Protein 5CH8 (pdb70)

Solvent-accessible surface area: 11243 Å² total; per-residue (Å²): 112,18,56,103,69,62,19,76,77,4,45,20,14,0,9,0,0,0,0,0,15,11,105,69,3,11,65,16,140,88,49,64,151,3,58,6,96,152,53,14,0,79,71,0,74,89,21,39,2,40,2,27,50,32,23,46,36,66,143,143,26,87,5,0,0,0,0,0,7,0,119,95,58,49,0,0,0,0,0,0,4,5,26,128,63,12,121,103,30,22,52,123,39,115,38,71,76,33,111,14,70,30,30,144,59,4,60,0,9,71,41,13,10,52,31,0,109,107,20,50,96,80,0,47,149,39,0,155,92,6,38,70,125,18,102,147,54,61,10,0,0,0,0,3,2,11,0,0,0,3,0,4,0,0,0,1,2,0,13,60,103,61,31,93,72,3,44,1,13,0,0,0,2,1,5,7,1,23,59,34,0,4,156,79,0,52,89,46,27,56,9,47,12,0,1,2,31,49,0,0,0,0,6,13,0,50,62,102,73,38,4,53,27,6,21,44,13,19,43,1,46,8,92,49,138,40,121,7,50,42,68,34,0,104,71,23,94,37,125,58,64,135,65,8,2,31,48,60,36,136,32,93,74,129,29,23,102,5,3,26,42,0,28,40,72,0,9,27,16,142

Sequence (270 aa):
DVSTTSELDDQFEFWVQYAAASYYEADYTAQVGDKLSCSKGNCPEVEATGATVSYDFSDSTITDTAGYIAVDHTNSAVVLAFRGSYSVRNWVADATFVHTNPGLCDGCLAELGFWSSWKLVRDDIIKELKEVVAQNPNYELVVVGHSLGAAVATLAATTDLRGKGYPSAKKLYAYASPRVGNAALAKKYITAQGNNFRFTHTNDPVPKLPLLSMGYVHVSPEYWITSPNQATVSTSDIKVIDGDVSFDGNTGTGLPLLTDFEAHIWYFVQVDAGK

Secondary structure (DSSP, 8-state):
---HHHHHHHHHHHHHHHHTT-HHHHTPPTTPBP--TTS--HHHHHHT-EEEEEE---SS-S-EEEEEEETTTTEEEEEEE--S-HHHHHHH----EE--SSSTT--EEHHHHHHHHHHHHHHHHHHHHHHHHSTT-EEEEEEETHHHHHHHHHHHHHHTTT-TT-EEEEETPPP-EEHHHHHHHHHH--EEEEEETT-SGGG-S-GGGTEE--S-EEEE-S-TT----GGGEEEE-SSSTTSGGGGG-S--GGGGGGGTEESEETTTT-

Organism: Penicillium cyclopium (NCBI:txid60167)

Foldseek 3Di:
DADPVVVVVLLQQLLLQLLQLAPCQQVPDFPDFRDFPVPSHVVSVVQRKTFHAWADDDPVFQKTWTWIARPVQLETETFIDGHPPQLCCLVDNDWDWDDLPQDPPKIWTPVLSVRCVVCVVVVLVSCVVVCVVRVVGAYEQEHAFSRLLNSLVSQSVVCVVPRLRYAGARELAAFTIAPRNLVSSLVSDNYHYEDEAQAQRNCPPDVVVRTAHRDWYFYQDDDAPDAGDRVRTDTHGCPDRCPGNNVNDHGDSVCNSRRQG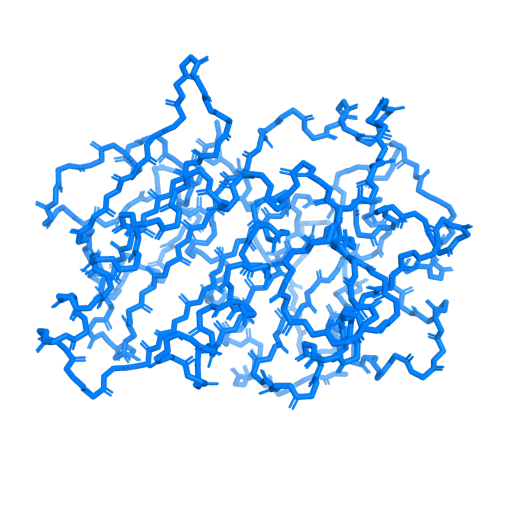DNHSSNPND

Nearest PDB structures (foldseek):
  5ch8-assembly1_A  TM=1.004E+00  e=1.214E-59  Penicillium cyclopium
  6l7n-assembly1_A  TM=9.988E-01  e=7.575E-53  Penicillium roqueforti FM164
  1tia-assembly1_A  TM=9.977E-01  e=2.008E-51  Penicillium camemberti
  3ngm-assembly2_B  TM=9.425E-01  e=2.899E-25  Fusarium graminearum
  1lgy-assembly3_C  TM=8.728E-01  e=6.412E-20  Rhizopus niveus

GO terms:
  GO:0005576 extracellular region (C, EXP)

InterPro domains:
  IPR002921 Fungal lipase-type domain [PF01764] (103-233)
  IPR005592 Mono-/di-acylglycerol lipase, N-terminal [PF03893] (5-79)
  IPR029058 Alpha/Beta hydrolase fold [G3DSA:3.40.50.1820] (27-305)
  IPR029058 Alpha/Beta hydrolase fold [SSF53474] (29-293)
  IPR051299 Alpha/beta hydrolase lipase/esterase [PTHR46640] (21-293)

CATH classification: 3.40.50.1820

Structure (mmCIF, N/CA/C/O backbone):
data_5CH8
#
_entry.id   5CH8
#
_cell.length_a   33.330
_cell.length_b   44.520
_cell.length_c   44.760
_cell.angle_alpha   61.270
_cell.angle_beta   68.650
_cell.angle_gamma   78.170
#
_symmetry.space_group_name_H-M   'P 1'
#
loop_
_entity.id
_entity.type
_entity.pdbx_description
1 polymer 'Mono- and diacylglycerol lipase'
2 non-polymer 'ZINC ION'
3 non-polymer 'CHLORIDE ION'
4 non-polymer GLYCEROL
5 water water
#
loop_
_atom_site.group_PDB
_atom_site.id
_atom_site.type_symbol
_atom_site.label_atom_id
_atom_site.label_alt_id
_atom_site.label_comp_id
_atom_site.label_asym_id
_atom_site.label_entity_id
_atom_site.label_seq_id
_atom_site.pdbx_PDB_ins_code
_atom_site.Cartn_x
_atom_site.Cartn_y
_atom_site.Cartn_z
_atom_site.occupancy
_atom_site.B_iso_or_equiv
_atom_site.auth_seq_id
_atom_site.auth_comp_id
_atom_site.auth_asym_id
_atom_site.auth_atom_id
_atom_site.pdbx_PDB_model_num
ATOM 1 N N . ASP A 1 1 ? -12.687 15.060 -8.396 1.00 11.49 1 ASP A N 1
ATOM 2 C CA . ASP A 1 1 ? -12.891 15.449 -6.967 1.00 11.25 1 ASP A CA 1
ATOM 3 C C . ASP A 1 1 ? -13.446 14.258 -6.195 1.00 9.69 1 ASP A C 1
ATOM 4 O O . ASP A 1 1 ? -13.950 13.308 -6.792 1.00 9.21 1 ASP A O 1
ATOM 9 N N . VAL A 1 2 ? -13.357 14.342 -4.871 1.00 8.58 2 VAL A N 1
ATOM 10 C CA . VAL A 1 2 ? -13.947 13.383 -3.958 1.00 8.53 2 VAL A CA 1
ATOM 11 C C . VAL A 1 2 ? -14.710 14.115 -2.858 1.00 8.43 2 VAL A C 1
ATOM 12 O O . VAL A 1 2 ? -14.597 15.349 -2.731 1.00 8.65 2 VAL A O 1
ATOM 16 N N . SER A 1 3 ? -15.499 13.367 -2.095 1.00 8.69 3 SER A N 1
ATOM 17 C CA . SER A 1 3 ? -16.178 13.928 -0.927 1.00 8.89 3 SER A CA 1
ATOM 18 C C . SER A 1 3 ? -15.203 14.171 0.229 1.00 9.98 3 SER A C 1
ATOM 19 O O . SER A 1 3 ? -14.131 13.565 0.304 1.00 9.05 3 SER A O 1
ATOM 22 N N . THR A 1 4 ? -15.579 15.035 1.161 1.00 10.15 4 THR A N 1
ATOM 23 C CA A THR A 1 4 ? -14.808 15.239 2.374 0.73 10.80 4 THR A CA 1
ATOM 24 C CA B THR A 1 4 ? -14.744 15.227 2.345 0.27 10.53 4 THR A CA 1
ATOM 25 C C . THR A 1 4 ? -14.587 13.930 3.131 1.00 10.83 4 THR A C 1
ATOM 26 O O . THR A 1 4 ? -13.504 13.683 3.634 1.00 11.42 4 THR A O 1
ATOM 33 N N . SER A 1 5 ? -15.622 13.104 3.194 1.00 10.87 5 SER A N 1
ATOM 34 C CA . SER A 1 5 ? -15.552 11.814 3.886 1.00 11.63 5 SER A CA 1
ATOM 35 C C . SER A 1 5 ? -14.448 10.937 3.276 1.00 10.16 5 SER A C 1
ATOM 36 O O . SER A 1 5 ? -13.667 10.299 3.997 1.00 9.40 5 SER A O 1
ATOM 39 N N . GLU A 1 6 ? -14.446 10.859 1.946 1.00 8.86 6 GLU A N 1
ATOM 40 C CA . GLU A 1 6 ? -13.450 10.022 1.247 1.00 8.67 6 GLU A CA 1
ATOM 41 C C . GLU A 1 6 ? -12.094 10.587 1.486 1.00 7.92 6 GLU A C 1
ATOM 42 O O . GLU A 1 6 ? -11.157 9.852 1.811 1.00 7.90 6 GLU A O 1
ATOM 48 N N . LEU A 1 7 ? -11.940 11.892 1.342 1.00 7.99 7 LEU A N 1
ATOM 49 C CA . LEU A 1 7 ? -10.627 12.501 1.590 1.00 8.36 7 LEU A CA 1
ATOM 50 C C . LEU A 1 7 ? -10.105 12.152 2.992 1.00 8.33 7 LEU A C 1
ATOM 51 O O . LEU A 1 7 ? -8.923 11.810 3.183 1.00 7.74 7 LEU A O 1
ATOM 56 N N . ASP A 1 8 ? -10.983 12.286 3.989 1.00 8.66 8 ASP A N 1
ATOM 57 C CA A ASP A 1 8 ? -10.593 11.999 5.363 0.45 8.70 8 ASP A CA 1
ATOM 58 C CA B ASP A 1 8 ? -10.587 11.999 5.361 0.55 9.07 8 ASP A CA 1
ATOM 59 C C . ASP A 1 8 ? -10.152 10.540 5.514 1.00 8.75 8 ASP A C 1
ATOM 60 O O . ASP A 1 8 ? -9.172 10.269 6.200 1.00 9.04 8 ASP A O 1
ATOM 69 N N . GLN A 1 9 ? -10.852 9.625 4.861 1.00 8.47 9 GLN A N 1
ATOM 70 C CA . GLN A 1 9 ? -10.428 8.207 4.839 1.00 8.68 9 GLN A CA 1
ATOM 71 C C . GLN A 1 9 ? -9.071 8.004 4.188 1.00 7.42 9 GLN A C 1
ATOM 72 O O . GLN A 1 9 ? -8.202 7.253 4.690 1.00 6.35 9 GLN A O 1
ATOM 78 N N . PHE A 1 10 ? -8.871 8.664 3.065 1.00 6.73 10 PHE A N 1
ATOM 79 C CA . PHE A 1 10 ? -7.583 8.469 2.320 1.00 6.40 10 PHE A CA 1
ATOM 80 C C . PHE A 1 10 ? -6.387 9.013 3.072 1.00 6.50 10 PHE A C 1
ATOM 81 O O . PHE A 1 10 ? -5.289 8.411 3.069 1.00 6.41 10 PHE A O 1
ATOM 89 N N . GLU A 1 11 ? -6.611 10.142 3.748 1.00 6.91 11 GLU A N 1
ATOM 90 C CA . GLU A 1 11 ? -5.595 10.773 4.607 1.00 7.58 11 GLU A CA 1
ATOM 91 C C . GLU A 1 11 ? -5.319 9.997 5.859 1.00 6.25 11 GLU A C 1
ATOM 92 O O . GLU A 1 11 ? -4.253 10.190 6.475 1.00 5.93 11 GLU A O 1
ATOM 98 N N . PHE A 1 12 ? -6.284 9.151 6.238 1.00 5.20 12 PHE A N 1
ATOM 99 C CA . PHE A 1 12 ? -6.124 8.300 7.402 1.00 4.70 12 PHE A CA 1
ATOM 100 C C . PHE A 1 12 ? -5.303 7.048 7.119 1.00 4.28 12 PHE A C 1
ATOM 101 O O . PHE A 1 12 ? -4.296 6.794 7.797 1.00 3.80 12 PHE A O 1
ATOM 109 N N . TRP A 1 13 ? -5.723 6.234 6.147 1.00 3.94 13 TRP A N 1
ATOM 110 C CA . TRP A 1 13 ? -5.049 4.921 5.969 1.00 3.80 13 TRP A CA 1
ATOM 111 C C . TRP A 1 13 ? -3.561 5.035 5.600 1.00 3.63 13 TRP A C 1
ATOM 112 O O . TRP A 1 13 ? -2.762 4.146 5.950 1.00 3.61 13 TRP A O 1
ATOM 123 N N . VAL A 1 14 ? -3.175 6.138 4.959 1.00 3.57 14 VAL A N 1
ATOM 124 C CA . VAL A 1 14 ? -1.775 6.346 4.592 1.00 3.53 14 VAL A CA 1
ATOM 125 C C . VAL A 1 14 ? -0.885 6.363 5.820 1.00 3.49 14 VAL A C 1
ATOM 126 O O . VAL A 1 14 ? 0.308 6.092 5.742 1.00 3.28 14 VAL A O 1
ATOM 130 N N . GLN A 1 15 ? -1.476 6.711 6.966 1.00 3.55 15 GLN A N 1
ATOM 131 C CA . GLN A 1 15 ? -0.707 6.801 8.210 1.00 3.79 15 GLN A CA 1
ATOM 132 C C . GLN A 1 15 ? -0.292 5.453 8.738 1.00 3.57 15 GLN A C 1
ATOM 133 O O . GLN A 1 15 ? 0.734 5.353 9.409 1.00 3.45 15 GLN A O 1
ATOM 139 N N . TYR A 1 16 ? -1.043 4.401 8.392 1.00 3.36 16 TYR A N 1
ATOM 140 C CA . TYR A 1 16 ? -0.556 3.031 8.645 1.00 3.27 16 TYR A CA 1
ATOM 141 C C . TYR A 1 16 ? 0.642 2.681 7.764 1.00 3.36 16 TYR A C 1
ATOM 142 O O . TYR A 1 16 ? 1.579 2.042 8.219 1.00 3.48 16 TYR A O 1
ATOM 151 N N . ALA A 1 17 ? 0.638 3.153 6.524 1.00 3.55 17 ALA A N 1
ATOM 152 C CA . ALA A 1 17 ? 1.819 3.030 5.694 1.00 3.72 17 ALA A CA 1
ATOM 153 C C . ALA A 1 17 ? 2.987 3.807 6.285 1.00 3.83 17 ALA A C 1
ATOM 154 O O . ALA A 1 17 ? 4.112 3.282 6.297 1.00 4.08 17 ALA A O 1
ATOM 156 N N . ALA A 1 18 ? 2.735 5.014 6.799 1.00 3.79 18 ALA A N 1
ATOM 157 C CA . ALA A 1 18 ? 3.789 5.786 7.448 1.00 3.87 18 ALA A CA 1
ATOM 158 C C . ALA A 1 18 ? 4.392 5.035 8.620 1.00 3.81 18 ALA A C 1
ATOM 159 O O . ALA A 1 18 ? 5.627 4.952 8.751 1.00 3.99 18 ALA A O 1
ATOM 161 N N . ALA A 1 19 ? 3.537 4.392 9.417 1.00 3.74 19 ALA A N 1
ATOM 162 C CA . ALA A 1 19 ? 4.029 3.629 10.551 1.00 3.89 19 ALA A CA 1
ATOM 163 C C . ALA A 1 19 ? 4.943 2.475 10.165 1.00 3.95 19 ALA A C 1
ATOM 164 O O . ALA A 1 19 ? 5.869 2.106 10.916 1.00 3.80 19 ALA A O 1
ATOM 166 N N . SER A 1 20 ? 4.689 1.878 9.008 1.00 3.99 20 SER A N 1
ATOM 167 C CA . SER A 1 20 ? 5.454 0.724 8.549 1.00 4.29 20 SER A CA 1
ATOM 168 C C . SER A 1 20 ? 6.922 1.035 8.248 1.00 4.36 20 SER A C 1
ATOM 169 O O . SER A 1 20 ? 7.734 0.110 8.169 1.00 4.48 20 SER A O 1
ATOM 172 N N . TYR A 1 21 ? 7.273 2.302 8.107 1.00 4.49 21 TYR A N 1
ATOM 173 C CA . TYR A 1 21 ? 8.671 2.714 7.910 1.00 4.66 21 TYR A CA 1
ATOM 174 C C . TYR A 1 21 ? 9.500 2.717 9.153 1.00 5.10 21 TYR A C 1
ATOM 175 O O . TYR A 1 21 ? 10.721 2.733 9.052 1.00 5.35 21 TYR A O 1
ATOM 184 N N . TYR A 1 22 ? 8.852 2.661 10.316 1.00 5.26 22 TYR A N 1
ATOM 185 C CA . TYR A 1 22 ? 9.565 2.784 11.583 1.00 5.62 22 TYR A CA 1
ATOM 186 C C . TYR A 1 22 ? 9.961 1.414 12.108 1.00 5.82 22 TYR A C 1
ATOM 187 O O . TYR A 1 22 ? 9.093 0.579 12.410 1.00 5.48 22 TYR A O 1
ATOM 196 N N . GLU A 1 23 ? 11.273 1.207 12.233 1.00 6.55 23 GLU A N 1
ATOM 197 C CA . GLU A 1 23 ? 11.810 -0.016 12.840 1.00 7.83 23 GLU A CA 1
ATOM 198 C C . GLU A 1 23 ? 11.199 -0.255 14.211 1.00 6.97 23 GLU A C 1
ATOM 199 O O . GLU A 1 23 ? 10.937 -1.407 14.577 1.00 6.33 23 GLU A O 1
ATOM 205 N N . ALA A 1 24 ? 10.916 0.827 14.954 1.00 6.46 24 ALA A N 1
ATOM 206 C CA . ALA A 1 24 ? 10.312 0.750 16.296 1.00 6.37 24 ALA A CA 1
ATOM 207 C C . ALA A 1 24 ? 8.960 0.050 16.226 1.00 5.94 24 ALA A C 1
ATOM 208 O O . ALA A 1 24 ? 8.617 -0.668 17.129 1.00 5.77 24 ALA A O 1
ATOM 210 N N . ASP A 1 25 ? 8.205 0.269 15.144 1.00 5.53 25 ASP A N 1
ATOM 211 C CA . ASP A 1 25 ? 6.899 -0.372 14.995 1.00 5.51 25 ASP A CA 1
ATOM 212 C C . ASP A 1 25 ? 7.014 -1.818 14.515 1.00 5.42 25 ASP A C 1
ATOM 213 O O . ASP A 1 25 ? 6.333 -2.722 15.048 1.00 5.75 25 ASP A O 1
ATOM 218 N N . TYR A 1 26 ? 7.818 -2.062 13.495 1.00 5.03 26 TYR A N 1
ATOM 219 C CA . TYR A 1 26 ? 7.880 -3.428 12.937 1.00 5.10 26 TYR A CA 1
ATOM 220 C C . TYR A 1 26 ? 8.753 -4.409 13.698 1.00 5.14 26 TYR A C 1
ATOM 221 O O . TYR A 1 26 ? 8.738 -5.603 13.401 1.00 5.42 26 TYR A O 1
ATOM 230 N N . THR A 1 27 ? 9.434 -3.933 14.741 1.00 5.23 27 THR A N 1
ATOM 231 C CA . THR A 1 27 ? 10.073 -4.832 15.721 1.00 5.47 27 THR A CA 1
ATOM 232 C C . THR A 1 27 ? 9.475 -4.710 17.127 1.00 5.51 27 THR A C 1
ATOM 233 O O . THR A 1 27 ? 10.016 -5.310 18.086 1.00 5.81 27 THR A O 1
ATOM 237 N N . ALA A 1 28 ? 8.323 -4.040 17.239 1.00 5.29 28 ALA A N 1
ATOM 238 C CA . ALA A 1 28 ? 7.642 -3.863 18.533 1.00 5.04 28 ALA A CA 1
ATOM 239 C C . ALA A 1 28 ? 7.233 -5.205 19.131 1.00 4.97 28 ALA A C 1
ATOM 240 O O . ALA A 1 28 ? 6.887 -6.143 18.415 1.00 4.63 28 ALA A O 1
ATOM 242 N N . GLN A 1 29 ? 7.271 -5.281 20.463 1.00 4.89 29 GLN A N 1
ATOM 243 C CA . GLN A 1 29 ? 6.655 -6.421 21.137 1.00 5.04 29 GLN A CA 1
ATOM 244 C C . GLN A 1 29 ? 5.155 -6.374 20.910 1.00 4.88 29 GLN A C 1
ATOM 245 O O . GLN A 1 29 ? 4.509 -5.299 20.973 1.00 4.75 29 GLN A O 1
ATOM 251 N N . VAL A 1 30 ? 4.575 -7.528 20.622 1.00 4.70 30 VAL A N 1
ATOM 252 C CA . VAL A 1 30 ? 3.145 -7.650 20.390 1.00 4.91 30 VAL A CA 1
ATOM 253 C C . VAL A 1 30 ? 2.414 -7.090 21.606 1.00 5.05 30 VAL A C 1
ATOM 254 O O . VAL A 1 30 ? 2.797 -7.397 22.759 1.00 5.26 30 VAL A O 1
ATOM 258 N N . GLY A 1 31 ? 1.374 -6.273 21.339 1.00 5.06 31 GLY A N 1
ATOM 259 C CA . GLY A 1 31 ? 0.631 -5.561 22.366 1.00 5.26 31 GLY A CA 1
ATOM 260 C C . GLY A 1 31 ? 1.038 -4.104 22.468 1.00 5.45 31 GLY A C 1
ATOM 261 O O . GLY A 1 31 ? 0.280 -3.298 23.039 1.00 6.02 31 GLY A O 1
ATOM 262 N N . ASP A 1 32 ? 2.219 -3.753 21.954 1.00 5.66 32 ASP A N 1
ATOM 263 C CA . ASP A 1 32 ? 2.644 -2.359 22.007 1.00 6.32 32 ASP A CA 1
ATOM 264 C C . ASP A 1 32 ? 1.812 -1.497 21.058 1.00 6.63 32 ASP A C 1
ATOM 265 O O . ASP A 1 32 ? 1.362 -1.953 19.996 1.00 6.73 32 ASP A O 1
ATOM 270 N N . LYS A 1 33 ? 1.641 -0.240 21.434 1.00 7.02 33 LYS A N 1
ATOM 271 C CA . LYS A 1 33 ? 0.980 0.752 20.594 1.00 7.58 33 LYS A CA 1
ATOM 272 C C . LYS A 1 33 ? 1.825 1.058 19.364 1.00 6.80 33 LYS A C 1
ATOM 273 O O . LYS A 1 33 ? 3.068 1.148 19.445 1.00 6.72 33 LYS A O 1
ATOM 279 N N . LEU A 1 34 ? 1.176 1.255 18.217 1.00 6.07 34 LEU A N 1
ATOM 280 C CA . LEU A 1 34 ? 1.858 1.883 17.085 1.00 6.00 34 LEU A CA 1
ATOM 281 C C . LEU A 1 34 ? 2.167 3.347 17.416 1.00 6.39 34 LEU A C 1
ATOM 282 O O . LEU A 1 34 ? 1.318 4.048 18.003 1.00 6.83 34 LEU A O 1
ATOM 287 N N . SER A 1 35 ? 3.353 3.812 17.019 1.00 6.79 35 SER A N 1
ATOM 288 C CA . SER A 1 35 ? 3.753 5.199 17.266 1.00 7.82 35 SER A CA 1
ATOM 289 C C . SER A 1 35 ? 4.695 5.644 16.162 1.00 7.62 35 SER A C 1
ATOM 290 O O . SER A 1 35 ? 5.490 4.845 15.671 1.00 7.86 35 SER A O 1
ATOM 293 N N . CYS A 1 36 ? 4.612 6.909 15.786 1.00 7.52 36 CYS A N 1
ATOM 294 C CA . CYS A 1 36 ? 5.518 7.484 14.768 1.00 7.71 36 CYS A CA 1
ATOM 295 C C . CYS A 1 36 ? 6.291 8.613 15.400 1.00 8.39 36 CYS A C 1
ATOM 296 O O . CYS A 1 36 ? 5.725 9.674 15.703 1.00 8.85 36 CYS A O 1
ATOM 299 N N . SER A 1 37 ? 7.582 8.387 15.602 1.00 9.20 37 SER A N 1
ATOM 300 C CA . SER A 1 37 ? 8.393 9.308 16.410 1.00 10.32 37 SER A CA 1
ATOM 301 C C . SER A 1 37 ? 8.616 10.651 15.747 1.00 11.80 37 SER A C 1
ATOM 302 O O . SER A 1 37 ? 8.961 11.601 16.457 1.00 13.51 37 SER A O 1
ATOM 305 N N . LYS A 1 38 ? 8.404 10.746 14.426 1.00 12.11 38 LYS A N 1
ATOM 306 C CA . LYS A 1 38 ? 8.451 12.028 13.700 1.00 13.31 38 LYS A CA 1
ATOM 307 C C . LYS A 1 38 ? 7.077 12.643 13.455 1.00 13.10 38 LYS A C 1
ATOM 308 O O . LYS A 1 38 ? 6.946 13.621 12.720 1.00 14.32 38 LYS A O 1
ATOM 314 N N . GLY A 1 39 ? 6.044 12.117 14.104 1.00 12.24 39 GLY A N 1
ATOM 315 C CA . GLY A 1 39 ? 4.752 12.777 14.110 1.00 11.70 39 GLY A CA 1
ATOM 316 C C . GLY A 1 39 ? 3.860 12.707 12.878 1.00 10.55 39 GLY A C 1
ATOM 317 O O . GLY A 1 39 ? 2.926 13.495 12.771 1.00 11.01 39 GLY A O 1
ATOM 318 N N . ASN A 1 40 ? 4.121 11.744 11.985 1.00 9.22 40 ASN A N 1
ATOM 319 C CA . ASN A 1 40 ? 3.357 11.555 10.763 1.00 8.06 40 ASN A CA 1
ATOM 320 C C . ASN A 1 40 ? 2.310 10.447 10.819 1.00 7.52 40 ASN A C 1
ATOM 321 O O . ASN A 1 40 ? 1.783 10.079 9.757 1.00 7.65 40 ASN A O 1
ATOM 326 N N . CYS A 1 41 ? 1.943 9.958 12.015 1.00 6.75 41 CYS A N 1
ATOM 327 C CA . CYS A 1 41 ? 0.731 9.109 12.114 1.00 6.21 41 CYS A CA 1
ATOM 328 C C . CYS A 1 41 ? -0.156 9.464 13.309 1.00 6.03 41 CYS A C 1
ATOM 329 O O . CYS A 1 41 ? -0.587 8.620 14.051 1.00 5.54 41 CYS A O 1
ATOM 332 N N . PRO A 1 42 ? -0.485 10.759 13.439 1.00 5.75 42 PRO A N 1
ATOM 333 C CA . PRO A 1 42 ? -1.242 11.131 14.651 1.00 5.97 42 PRO A CA 1
ATOM 334 C C . PRO A 1 42 ? -2.627 10.489 14.784 1.00 6.03 42 PRO A C 1
ATOM 335 O O . PRO A 1 42 ? -3.052 10.156 15.907 1.00 6.14 42 PRO A O 1
ATOM 339 N N . GLU A 1 43 ? -3.338 10.312 13.670 1.00 6.48 43 GLU A N 1
ATOM 340 C CA . GLU A 1 43 ? -4.669 9.706 13.720 1.00 7.06 43 GLU A CA 1
ATOM 341 C C . GLU A 1 43 ? -4.595 8.219 14.024 1.00 6.47 43 GLU A C 1
ATOM 342 O O . GLU A 1 43 ? -5.503 7.679 14.627 1.00 6.61 43 GLU A O 1
ATOM 348 N N . VAL A 1 44 ? -3.529 7.550 13.609 1.00 5.97 44 VAL A N 1
ATOM 349 C CA . VAL A 1 44 ? -3.329 6.140 14.031 1.00 5.68 44 VAL A CA 1
ATOM 350 C C . VAL A 1 44 ? -3.150 6.086 15.542 1.00 5.71 44 VAL A C 1
ATOM 351 O O . VAL A 1 44 ? -3.795 5.320 16.216 1.00 5.68 44 VAL A O 1
ATOM 355 N N . GLU A 1 45 ? -2.293 6.935 16.070 1.00 5.63 45 GLU A N 1
ATOM 356 C CA . GLU A 1 45 ? -2.075 6.941 17.529 1.00 5.79 45 GLU A CA 1
ATOM 357 C C . GLU A 1 45 ? -3.357 7.246 18.281 1.00 5.60 45 GLU A C 1
ATOM 358 O O . GLU A 1 45 ? -3.634 6.667 19.338 1.00 6.06 45 GLU A O 1
ATOM 364 N N . ALA A 1 46 ? -4.177 8.121 17.717 1.00 5.29 46 ALA A N 1
ATOM 365 C CA . ALA A 1 46 ? -5.449 8.511 18.340 1.00 5.24 46 ALA A CA 1
ATOM 366 C C . ALA A 1 46 ? -6.421 7.324 18.501 1.00 5.22 46 ALA A C 1
ATOM 367 O O . ALA A 1 46 ? -7.290 7.323 19.378 1.00 5.47 46 ALA A O 1
ATOM 369 N N . THR A 1 47 ? -6.293 6.308 17.649 1.00 5.14 47 THR A N 1
ATOM 370 C CA . THR A 1 47 ? -7.129 5.120 17.755 1.00 5.14 47 THR A CA 1
ATOM 371 C C . THR A 1 47 ? -6.701 4.168 18.856 1.00 5.15 47 THR A C 1
ATOM 372 O O . THR A 1 47 ? -7.479 3.302 19.246 1.00 5.78 47 THR A O 1
ATOM 376 N N . GLY A 1 48 ? -5.454 4.263 19.291 1.00 5.05 48 GLY A N 1
ATOM 377 C CA . GLY A 1 48 ? -4.876 3.367 20.239 1.00 5.05 48 GLY A CA 1
ATOM 378 C C . GLY A 1 48 ? -4.477 2.035 19.627 1.00 4.90 48 GLY A C 1
ATOM 379 O O . GLY A 1 48 ? -4.169 1.089 20.360 1.00 5.57 48 GLY A O 1
ATOM 380 N N . ALA A 1 49 ? -4.418 1.979 18.293 1.00 4.79 49 ALA A N 1
ATOM 381 C CA . ALA A 1 49 ? -4.090 0.714 17.626 1.00 4.49 49 ALA A CA 1
ATOM 382 C C . ALA A 1 49 ? -2.789 0.098 18.168 1.00 4.48 49 ALA A C 1
ATOM 383 O O . ALA A 1 49 ? -1.788 0.801 18.356 1.00 4.24 49 ALA A O 1
ATOM 385 N N . THR A 1 50 ? -2.808 -1.226 18.372 1.00 4.53 50 THR A N 1
ATOM 386 C CA . THR A 1 50 ? -1.687 -1.997 18.879 1.00 4.70 50 THR A CA 1
ATOM 387 C C . THR A 1 50 ? -1.295 -3.087 17.873 1.00 4.57 50 THR A C 1
ATOM 388 O O . THR A 1 50 ? -2.114 -3.545 17.050 1.00 4.27 50 THR A O 1
ATOM 392 N N . VAL A 1 51 ? -0.015 -3.443 17.948 1.00 4.82 51 VAL A N 1
ATOM 393 C CA . VAL A 1 51 ? 0.541 -4.517 17.135 1.00 4.70 51 VAL A CA 1
ATOM 394 C C . VAL A 1 51 ? 0.118 -5.891 17.622 1.00 4.81 51 VAL A C 1
ATOM 395 O O . VAL A 1 51 ? 0.309 -6.255 18.787 1.00 4.69 51 VAL A O 1
ATOM 399 N N . SER A 1 52 ? -0.412 -6.689 16.699 1.00 4.96 52 SER A N 1
ATOM 400 C CA . SER A 1 52 ? -0.723 -8.097 16.941 1.00 5.37 52 SER A CA 1
ATOM 401 C C . SER A 1 52 ? 0.370 -9.063 16.473 1.00 5.06 52 SER A C 1
ATOM 402 O O . SER A 1 52 ? 0.425 -10.169 16.957 1.00 5.03 52 SER A O 1
ATOM 405 N N . TYR A 1 53 ? 1.214 -8.633 15.535 1.00 5.08 53 TYR A N 1
ATOM 406 C CA . TYR A 1 53 ? 2.239 -9.432 14.905 1.00 5.18 53 TYR A CA 1
ATOM 407 C C . TYR A 1 53 ? 3.130 -8.513 14.095 1.00 5.10 53 TYR A C 1
ATOM 408 O O . TYR A 1 53 ? 2.654 -7.510 13.515 1.00 4.48 53 TYR A O 1
ATOM 417 N N . ASP A 1 54 ? 4.430 -8.801 14.039 1.00 5.26 54 ASP A N 1
ATOM 418 C CA . ASP A 1 54 ? 5.276 -8.021 13.124 1.00 5.53 54 ASP A CA 1
ATOM 419 C C . ASP A 1 54 ? 6.407 -8.853 12.561 1.00 6.09 54 ASP A C 1
ATOM 420 O O . ASP A 1 54 ? 6.700 -9.977 13.038 1.00 5.70 54 ASP A O 1
ATOM 425 N N . PHE A 1 55 ? 7.015 -8.314 11.522 1.00 7.18 55 PHE A N 1
ATOM 426 C CA . PHE A 1 55 ? 8.088 -8.977 10.786 1.00 8.18 55 PHE A CA 1
ATOM 427 C C . PHE A 1 55 ? 9.071 -7.909 10.273 1.00 8.70 55 PHE A C 1
ATOM 428 O O . PHE A 1 55 ? 8.680 -6.880 9.761 1.00 8.26 55 PHE A O 1
ATOM 436 N N . SER A 1 56 ? 10.372 -8.143 10.495 1.00 9.55 56 SER A N 1
ATOM 437 C CA . SER A 1 56 ? 11.391 -7.133 10.264 1.00 9.60 56 SER A CA 1
ATOM 438 C C . SER A 1 56 ? 12.121 -7.404 8.966 1.00 10.04 56 SER A C 1
ATOM 439 O O . SER A 1 56 ? 12.202 -8.555 8.486 1.00 11.52 56 SER A O 1
ATOM 442 N N . ASP A 1 57 ? 12.716 -6.344 8.423 1.00 11.01 57 ASP A N 1
ATOM 443 C CA . ASP A 1 57 ? 13.768 -6.544 7.418 1.00 11.22 57 ASP A CA 1
ATOM 444 C C . ASP A 1 57 ? 15.025 -7.093 8.112 1.00 11.09 57 ASP A C 1
ATOM 445 O O . ASP A 1 57 ? 15.185 -7.007 9.346 1.00 11.33 57 ASP A O 1
ATOM 450 N N . SER A 1 58 ? 15.897 -7.741 7.329 1.00 10.32 58 SER A N 1
ATOM 451 C CA . SER A 1 58 ? 16.962 -8.448 7.918 1.00 10.21 58 SER A CA 1
ATOM 452 C C . SER A 1 58 ? 17.957 -8.697 6.814 1.00 9.52 58 SER A C 1
ATOM 453 O O . SER A 1 58 ? 17.929 -8.020 5.769 1.00 9.40 58 SER A O 1
ATOM 456 N N . THR A 1 59 ? 18.837 -9.642 7.060 1.00 9.53 59 THR A N 1
ATOM 457 C CA . THR A 1 59 ? 19.782 -10.076 6.039 1.00 9.03 59 THR A CA 1
ATOM 458 C C . THR A 1 59 ? 19.136 -10.863 4.913 1.00 8.86 59 THR A C 1
ATOM 459 O O . THR A 1 59 ? 19.748 -11.033 3.873 1.00 7.37 59 THR A O 1
ATOM 463 N N . ILE A 1 60 ? 17.913 -11.355 5.112 1.00 9.30 60 ILE A N 1
ATOM 464 C CA . ILE A 1 60 ? 17.299 -12.281 4.162 1.00 10.26 60 ILE A CA 1
ATOM 465 C C . ILE A 1 60 ? 16.100 -11.681 3.433 1.00 10.48 60 ILE A C 1
ATOM 466 O O . ILE A 1 60 ? 15.522 -12.324 2.546 1.00 11.90 60 ILE A O 1
ATOM 471 N N . THR A 1 61 ? 15.708 -10.465 3.801 1.00 10.21 61 THR A N 1
ATOM 472 C CA . THR A 1 61 ? 14.539 -9.850 3.220 1.00 9.92 61 THR A CA 1
ATOM 473 C C . THR A 1 61 ? 14.574 -8.324 3.355 1.00 9.68 61 THR A C 1
ATOM 474 O O . THR A 1 61 ? 15.054 -7.806 4.350 1.00 9.46 61 THR A O 1
ATOM 478 N N . ASP A 1 62 ? 14.081 -7.641 2.332 1.00 9.85 62 ASP A N 1
ATOM 479 C CA . ASP A 1 62 ? 13.927 -6.179 2.359 1.00 10.83 62 ASP A CA 1
ATOM 480 C C . ASP A 1 62 ? 12.507 -5.766 2.748 1.00 9.72 62 ASP A C 1
ATOM 481 O O . ASP A 1 62 ? 12.219 -4.554 2.731 1.00 9.74 62 ASP A O 1
ATOM 486 N N . THR A 1 63 ? 11.604 -6.724 3.055 1.00 8.51 63 THR A N 1
ATOM 487 C CA . THR A 1 63 ? 10.206 -6.394 3.346 1.00 8.49 63 THR A CA 1
ATOM 488 C C . THR A 1 63 ? 9.980 -6.511 4.853 1.00 7.59 63 THR A C 1
ATOM 489 O O . THR A 1 63 ? 10.426 -7.470 5.469 1.00 7.17 63 THR A O 1
ATOM 493 N N . ALA A 1 64 ? 9.323 -5.500 5.417 1.00 6.42 64 ALA A N 1
ATOM 494 C CA . ALA A 1 64 ? 9.020 -5.434 6.830 1.00 5.68 64 ALA A CA 1
ATOM 495 C C . ALA A 1 64 ? 7.520 -5.144 6.921 1.00 5.32 64 ALA A C 1
ATOM 496 O O . ALA A 1 64 ? 6.892 -4.727 5.947 1.00 5.13 64 ALA A O 1
ATOM 498 N N . GLY A 1 65 ? 6.933 -5.355 8.087 1.00 4.84 65 GLY A N 1
ATOM 499 C CA . GLY A 1 65 ? 5.549 -4.944 8.278 1.00 4.56 65 GLY A CA 1
ATOM 500 C C . GLY A 1 65 ? 4.953 -5.369 9.580 1.00 4.19 65 GLY A C 1
ATOM 501 O O . GLY A 1 65 ? 5.645 -5.809 10.494 1.00 4.19 65 GLY A O 1
ATOM 502 N N . TYR A 1 66 ? 3.634 -5.281 9.651 1.00 3.82 66 TYR A N 1
ATOM 503 C CA . TYR A 1 66 ? 2.939 -5.640 10.875 1.00 3.70 66 TYR A CA 1
ATOM 504 C C . TYR A 1 66 ? 1.489 -5.931 10.578 1.00 3.61 66 TYR A C 1
ATOM 505 O O . TYR A 1 66 ? 0.970 -5.540 9.522 1.00 3.70 66 TYR A O 1
ATOM 514 N N . ILE A 1 67 ? 0.846 -6.605 11.543 1.00 3.61 67 ILE A N 1
ATOM 515 C CA . ILE A 1 67 ? -0.619 -6.685 11.635 1.00 3.63 67 ILE A CA 1
ATOM 516 C C . ILE A 1 67 ? -0.980 -5.947 12.915 1.00 3.61 67 ILE A C 1
ATOM 517 O O . ILE A 1 67 ? -0.380 -6.210 13.958 1.00 3.94 67 ILE A O 1
ATOM 522 N N . ALA A 1 68 ? -1.903 -4.997 12.834 1.00 3.70 68 ALA A N 1
ATOM 523 C CA . ALA A 1 68 ? -2.368 -4.289 13.992 1.00 3.86 68 ALA A CA 1
ATOM 524 C C . ALA A 1 68 ? -3.892 -4.395 14.078 1.00 3.95 68 ALA A C 1
ATOM 525 O O . ALA A 1 68 ? -4.585 -4.688 13.094 1.00 3.87 68 ALA A O 1
ATOM 527 N N . VAL A 1 69 ? -4.410 -4.092 15.253 1.00 4.35 69 VAL A N 1
ATOM 528 C CA . VAL A 1 69 ? -5.860 -4.014 15.426 1.00 4.89 69 VAL A CA 1
ATOM 529 C C . VAL A 1 69 ? -6.257 -2.608 15.863 1.00 5.08 69 VAL A C 1
ATOM 530 O O . VAL A 1 69 ? -5.742 -2.090 16.855 1.00 5.09 69 VAL A O 1
ATOM 534 N N . ASP A 1 70 ? -7.186 -2.039 15.125 1.00 5.52 70 ASP A N 1
ATOM 535 C CA . ASP A 1 70 ? -7.766 -0.697 15.344 1.00 6.29 70 ASP A CA 1
ATOM 536 C C . ASP A 1 70 ? -9.213 -0.888 15.830 1.00 7.18 70 ASP A C 1
ATOM 537 O O . ASP A 1 70 ? -10.121 -1.160 15.047 1.00 6.72 70 ASP A O 1
ATOM 542 N N . HIS A 1 71 ? -9.399 -0.735 17.136 1.00 8.08 71 HIS A N 1
ATOM 543 C CA . HIS A 1 71 ? -10.709 -0.863 17.745 1.00 9.91 71 HIS A CA 1
ATOM 544 C C . HIS A 1 71 ? -11.599 0.410 17.563 1.00 11.33 71 HIS A C 1
ATOM 545 O O . HIS A 1 71 ? -12.777 0.409 17.948 1.00 14.31 71 HIS A O 1
ATOM 552 N N . THR A 1 72 ? -11.078 1.521 17.063 1.00 10.97 72 THR A N 1
ATOM 553 C CA . THR A 1 72 ? -11.913 2.677 16.706 1.00 11.20 72 THR A CA 1
ATOM 554 C C . THR A 1 72 ? -12.653 2.460 15.388 1.00 10.80 72 THR A C 1
ATOM 555 O O . THR A 1 72 ? -13.852 2.737 15.273 1.00 10.94 72 THR A O 1
ATOM 559 N N . ASN A 1 73 ? -11.936 1.905 14.413 1.00 9.58 73 ASN A N 1
ATOM 560 C CA . ASN A 1 73 ? -12.429 1.726 13.083 1.00 9.35 73 ASN A CA 1
ATOM 561 C C . ASN A 1 73 ? -12.792 0.289 12.756 1.00 7.97 73 ASN A C 1
ATOM 562 O O . ASN A 1 73 ? -13.161 0.006 11.606 1.00 8.40 73 ASN A O 1
ATOM 567 N N . SER A 1 74 ? -12.728 -0.600 13.760 1.00 7.09 74 SER A N 1
ATOM 568 C CA . SER A 1 74 ? -13.097 -2.023 13.614 1.00 6.52 74 SER A CA 1
ATOM 569 C C . SER A 1 74 ? -12.390 -2.642 12.423 1.00 5.64 74 SER A C 1
ATOM 570 O O . SER A 1 74 ? -13.031 -3.158 11.504 1.00 5.37 74 SER A O 1
ATOM 573 N N . ALA A 1 75 ? -11.060 -2.543 12.447 1.00 4.96 75 ALA A N 1
ATOM 574 C CA . ALA A 1 75 ? -10.232 -2.967 11.337 1.00 4.62 75 ALA A CA 1
ATOM 575 C C . ALA A 1 75 ? -9.020 -3.741 11.852 1.00 4.31 75 ALA A C 1
ATOM 576 O O . ALA A 1 75 ? -8.358 -3.329 12.800 1.00 4.35 75 ALA A O 1
ATOM 578 N N . VAL A 1 76 ? -8.750 -4.882 11.206 1.00 3.96 76 VAL A N 1
ATOM 579 C CA . VAL A 1 76 ? -7.437 -5.524 11.291 1.00 3.77 76 VAL A CA 1
ATOM 580 C C . VAL A 1 76 ? -6.619 -4.954 10.140 1.00 3.51 76 VAL A C 1
ATOM 581 O O . VAL A 1 76 ? -7.119 -4.949 8.993 1.00 3.63 76 VAL A O 1
ATOM 585 N N . VAL A 1 77 ? -5.425 -4.443 10.440 1.00 3.28 77 VAL A N 1
ATOM 586 C CA . VAL A 1 77 ? -4.585 -3.778 9.451 1.00 3.16 77 VAL A CA 1
ATOM 587 C C . VAL A 1 77 ? -3.330 -4.581 9.170 1.00 3.03 77 VAL A C 1
ATOM 588 O O . VAL A 1 77 ? -2.553 -4.822 10.099 1.00 3.05 77 VAL A O 1
ATOM 592 N N . LEU A 1 78 ? -3.112 -4.925 7.892 1.00 2.88 78 LEU A N 1
ATOM 593 C CA . LEU A 1 78 ? -1.864 -5.587 7.437 1.00 2.81 78 LEU A CA 1
ATOM 594 C C . LEU A 1 78 ? -1.087 -4.561 6.611 1.00 2.82 78 LEU A C 1
ATOM 595 O O . LEU A 1 78 ? -1.540 -4.193 5.539 1.00 2.60 78 LEU A O 1
ATOM 600 N N . ALA A 1 79 ? 0.059 -4.130 7.139 1.00 2.88 79 ALA A N 1
ATOM 601 C CA . ALA A 1 79 ? 0.881 -3.128 6.479 1.00 3.06 79 ALA A CA 1
ATOM 602 C C . ALA A 1 79 ? 2.212 -3.709 6.023 1.00 3.21 79 ALA A C 1
ATOM 603 O O . ALA A 1 79 ? 2.864 -4.459 6.764 1.00 3.32 79 ALA A O 1
ATOM 605 N N . PHE A 1 80 ? 2.622 -3.340 4.812 1.00 3.36 80 PHE A N 1
ATOM 606 C CA . PHE A 1 80 ? 3.899 -3.730 4.254 1.00 3.63 80 PHE A CA 1
ATOM 607 C C . PHE A 1 80 ? 4.775 -2.518 3.910 1.00 4.19 80 PHE A C 1
ATOM 608 O O . PHE A 1 80 ? 4.303 -1.556 3.310 1.00 4.68 80 PHE A O 1
ATOM 616 N N . ARG A 1 81 ? 6.061 -2.629 4.240 1.00 4.67 81 ARG A N 1
ATOM 617 C CA . ARG A 1 81 ? 7.084 -1.697 3.804 1.00 5.41 81 ARG A CA 1
ATOM 618 C C . ARG A 1 81 ? 8.047 -2.521 2.971 1.00 6.18 81 ARG A C 1
ATOM 619 O O . ARG A 1 81 ? 8.521 -3.555 3.390 1.00 6.53 81 ARG A O 1
ATOM 627 N N . GLY A 1 82 ? 8.348 -2.042 1.794 1.00 6.79 82 GLY A N 1
ATOM 628 C CA . GLY A 1 82 ? 9.345 -2.678 0.953 1.00 8.00 82 GLY A CA 1
ATOM 629 C C . GLY A 1 82 ? 10.697 -2.024 1.058 1.00 9.13 82 GLY A C 1
ATOM 630 O O . GLY A 1 82 ? 10.990 -1.287 1.993 1.00 8.62 82 GLY A O 1
ATOM 631 N N . SER A 1 83 ? 11.522 -2.297 0.050 1.00 11.63 83 SER A N 1
ATOM 632 C CA . SER A 1 83 ? 12.891 -1.799 0.055 1.00 13.56 83 SER A CA 1
ATOM 633 C C . SER A 1 83 ? 12.861 -0.287 0.145 1.00 14.75 83 SER A C 1
ATOM 634 O O . SER A 1 83 ? 12.062 0.364 -0.531 1.00 16.43 83 SER A O 1
ATOM 637 N N . TYR A 1 84 ? 13.668 0.322 0.996 1.00 15.80 84 TYR A N 1
ATOM 638 C CA . TYR A 1 84 ? 13.728 1.775 0.921 1.00 17.58 84 TYR A CA 1
ATOM 639 C C . TYR A 1 84 ? 14.813 2.201 -0.125 1.00 15.66 84 TYR A C 1
ATOM 640 O O . TYR A 1 84 ? 15.008 3.373 -0.276 1.00 17.04 84 TYR A O 1
ATOM 649 N N . SER A 1 85 ? 15.402 1.275 -0.912 1.00 15.76 85 SER A N 1
ATOM 650 C CA . SER A 1 85 ? 16.329 1.663 -2.005 1.00 14.07 85 SER A CA 1
ATOM 651 C C . SER A 1 85 ? 15.548 1.992 -3.288 1.00 11.58 85 SER A C 1
ATOM 652 O O . SER A 1 85 ? 15.812 1.419 -4.357 1.00 11.78 85 SER A O 1
ATOM 655 N N . VAL A 1 86 ? 14.555 2.878 -3.186 1.00 8.87 86 VAL A N 1
ATOM 656 C CA . VAL A 1 86 ? 13.613 3.019 -4.302 1.00 7.50 86 VAL A CA 1
ATOM 657 C C . VAL A 1 86 ? 14.194 3.842 -5.475 1.00 6.38 86 VAL A C 1
ATOM 658 O O . VAL A 1 86 ? 13.915 3.554 -6.635 1.00 5.42 86 VAL A O 1
ATOM 662 N N . ARG A 1 87 ? 15.024 4.831 -5.190 1.00 5.49 87 ARG A N 1
ATOM 663 C CA . ARG A 1 87 ? 15.677 5.536 -6.292 1.00 5.30 87 ARG A CA 1
ATOM 664 C C . ARG A 1 87 ? 16.471 4.546 -7.170 1.00 5.04 87 ARG A C 1
ATOM 665 O O . ARG A 1 87 ? 16.445 4.620 -8.406 1.00 4.60 87 ARG A O 1
ATOM 673 N N . ASN A 1 88 ? 17.132 3.580 -6.524 1.00 5.14 88 ASN A N 1
ATOM 674 C CA . ASN A 1 88 ? 17.899 2.599 -7.289 1.00 5.57 88 ASN A CA 1
ATOM 675 C C . ASN A 1 88 ? 17.043 1.675 -8.096 1.00 5.19 88 ASN A C 1
ATOM 676 O O . ASN A 1 88 ? 17.455 1.227 -9.156 1.00 5.49 88 ASN A O 1
ATOM 681 N N . TRP A 1 89 ? 15.855 1.365 -7.583 1.00 4.71 89 TRP A N 1
ATOM 682 C CA . TRP A 1 89 ? 14.882 0.545 -8.284 1.00 4.62 89 TRP A CA 1
ATOM 683 C C . TRP A 1 89 ? 14.423 1.256 -9.553 1.00 4.50 89 TRP A C 1
ATOM 684 O O . TRP A 1 89 ? 14.377 0.668 -10.621 1.00 4.57 89 TRP A O 1
ATOM 695 N N . VAL A 1 90 ? 14.102 2.537 -9.423 1.00 4.47 90 VAL A N 1
ATOM 696 C CA . VAL A 1 90 ? 13.689 3.343 -10.583 1.00 4.64 90 VAL A CA 1
ATOM 697 C C . VAL A 1 90 ? 14.822 3.384 -11.604 1.00 4.89 90 VAL A C 1
ATOM 698 O O . VAL A 1 90 ? 14.590 3.157 -12.801 1.00 5.25 90 VAL A O 1
ATOM 702 N N . ALA A 1 91 ? 16.042 3.622 -11.109 1.00 5.19 91 ALA A N 1
ATOM 703 C CA . ALA A 1 91 ? 17.196 3.787 -12.006 1.00 5.39 91 ALA A CA 1
ATOM 704 C C . ALA A 1 91 ? 17.562 2.494 -12.749 1.00 5.68 91 ALA A C 1
ATOM 705 O O . ALA A 1 91 ? 17.932 2.548 -13.944 1.00 5.35 91 ALA A O 1
ATOM 707 N N . ASP A 1 92 ? 17.502 1.363 -12.049 1.00 6.06 92 ASP A N 1
ATOM 708 C CA . ASP A 1 92 ? 18.209 0.179 -12.530 1.00 6.70 92 ASP A CA 1
ATOM 709 C C . ASP A 1 92 ? 17.566 -1.167 -12.279 1.00 7.91 92 ASP A C 1
ATOM 710 O O . ASP A 1 92 ? 18.163 -2.186 -12.629 1.00 9.52 92 ASP A O 1
ATOM 715 N N . ALA A 1 93 ? 16.342 -1.235 -11.748 1.00 8.44 93 ALA A N 1
ATOM 716 C CA . ALA A 1 93 ? 15.755 -2.543 -11.554 1.00 9.17 93 ALA A CA 1
ATOM 717 C C . ALA A 1 93 ? 15.348 -3.135 -12.903 1.00 10.04 93 ALA A C 1
ATOM 718 O O . ALA A 1 93 ? 14.916 -2.408 -13.800 1.00 11.89 93 ALA A O 1
ATOM 720 N N . THR A 1 94 ? 15.527 -4.456 -12.975 1.00 11.10 94 THR A N 1
ATOM 721 C CA . THR A 1 94 ? 15.110 -5.340 -14.068 1.00 12.07 94 THR A CA 1
ATOM 722 C C . THR A 1 94 ? 13.814 -6.019 -13.644 1.00 10.05 94 THR A C 1
ATOM 723 O O . THR A 1 94 ? 13.715 -6.443 -12.509 1.00 11.45 94 THR A O 1
ATOM 727 N N . PHE A 1 95 ? 12.844 -6.138 -14.535 1.00 8.44 95 PHE A N 1
ATOM 728 C CA . PHE A 1 95 ? 11.541 -6.729 -14.164 1.00 7.45 95 PHE A CA 1
ATOM 729 C C . PHE A 1 95 ? 11.324 -8.047 -14.883 1.00 7.11 95 PHE A C 1
ATOM 730 O O . PHE A 1 95 ? 11.665 -8.181 -16.064 1.00 7.35 95 PHE A O 1
ATOM 738 N N . VAL A 1 96 ? 10.814 -9.028 -14.161 1.00 6.55 96 VAL A N 1
ATOM 739 C CA . VAL A 1 96 ? 10.670 -10.381 -14.720 1.00 6.41 96 VAL A CA 1
ATOM 740 C C . VAL A 1 96 ? 9.260 -10.889 -14.416 1.00 6.95 96 VAL A C 1
ATOM 741 O O . VAL A 1 96 ? 8.757 -10.690 -13.315 1.00 6.44 96 VAL A O 1
ATOM 745 N N . HIS A 1 97 ? 8.609 -11.513 -15.389 1.00 7.69 97 HIS A N 1
ATOM 746 C CA . HIS A 1 97 ? 7.281 -12.114 -15.161 1.00 8.97 97 HIS A CA 1
ATOM 747 C C . HIS A 1 97 ? 7.390 -13.434 -14.422 1.00 9.12 97 HIS A C 1
ATOM 748 O O . HIS A 1 97 ? 8.413 -14.158 -14.514 1.00 9.98 97 HIS A O 1
ATOM 755 N N . THR A 1 98 ? 6.366 -13.720 -13.620 1.00 7.84 98 THR A N 1
ATOM 756 C CA . THR A 1 98 ? 6.216 -15.049 -13.036 1.00 7.76 98 THR A CA 1
ATOM 757 C C . THR A 1 98 ? 4.734 -15.365 -13.021 1.00 7.45 98 THR A C 1
ATOM 758 O O . THR A 1 98 ? 3.913 -14.472 -13.088 1.00 6.82 98 THR A O 1
ATOM 762 N N . ASN A 1 99 ? 4.409 -16.650 -12.920 1.00 7.88 99 ASN A N 1
ATOM 763 C CA . ASN A 1 99 ? 3.017 -17.069 -12.781 1.00 8.08 99 ASN A CA 1
ATOM 764 C C . ASN A 1 99 ? 2.681 -17.294 -11.290 1.00 7.37 99 ASN A C 1
ATOM 765 O O . ASN A 1 99 ? 3.133 -18.265 -10.671 1.00 7.80 99 ASN A O 1
ATOM 770 N N . PRO A 1 100 ? 1.856 -16.403 -10.699 1.00 6.77 100 PRO A N 1
ATOM 771 C CA . PRO A 1 100 ? 1.555 -16.544 -9.292 1.00 6.58 100 PRO A CA 1
ATOM 772 C C . PRO A 1 100 ? 0.442 -17.540 -8.960 1.00 6.81 100 PRO A C 1
ATOM 773 O O . PRO A 1 100 ? 0.096 -17.696 -7.778 1.00 6.58 100 PRO A O 1
ATOM 777 N N . GLY A 1 101 ? -0.138 -18.175 -9.977 1.00 6.70 101 GLY A N 1
ATOM 778 C CA . GLY A 1 101 ? -1.247 -19.080 -9.722 1.00 7.02 101 GLY A CA 1
ATOM 779 C C . GLY A 1 101 ? -2.507 -18.464 -9.189 1.00 7.13 101 GLY A C 1
ATOM 780 O O . GLY A 1 101 ? -3.264 -19.159 -8.497 1.00 8.91 101 GLY A O 1
ATOM 781 N N . LEU A 1 102 ? -2.804 -17.235 -9.592 1.00 6.69 102 LEU A N 1
ATOM 782 C CA . LEU A 1 102 ? -3.981 -16.489 -9.100 1.00 6.55 102 LEU A CA 1
ATOM 783 C C . LEU A 1 102 ? -5.184 -16.526 -10.017 1.00 6.42 102 LEU A C 1
ATOM 784 O O . LEU A 1 102 ? -6.350 -16.523 -9.528 1.00 7.21 102 LEU A O 1
ATOM 789 N N . CYS A 1 103 ? -4.947 -16.464 -11.324 1.00 6.13 103 CYS A N 1
ATOM 790 C CA . CYS A 1 103 ? -6.044 -16.345 -12.287 1.00 6.10 103 CYS A CA 1
ATOM 791 C C . CYS A 1 103 ? -5.571 -16.693 -13.694 1.00 5.82 103 CYS A C 1
ATOM 792 O O . CYS A 1 103 ? -4.376 -16.651 -13.969 1.00 5.33 103 CYS A O 1
ATOM 795 N N . ASP A 1 104 ? -6.520 -16.999 -14.577 1.00 5.79 104 ASP A N 1
ATOM 796 C CA . ASP A 1 104 ? -6.155 -17.394 -15.948 1.00 5.95 104 ASP A CA 1
ATOM 797 C C . ASP A 1 104 ? -5.485 -16.292 -16.721 1.00 5.62 104 ASP A C 1
ATOM 798 O O . ASP A 1 104 ? -5.997 -15.175 -16.816 1.00 5.37 104 ASP A O 1
ATOM 803 N N . GLY A 1 105 ? -4.295 -16.597 -17.237 1.00 5.84 105 GLY A N 1
ATOM 804 C CA . GLY A 1 105 ? -3.511 -15.646 -18.000 1.00 5.84 105 GLY A CA 1
ATOM 805 C C . GLY A 1 105 ? -2.730 -14.671 -17.151 1.00 5.97 105 GLY A C 1
ATOM 806 O O . GLY A 1 105 ? -2.051 -13.837 -17.705 1.00 5.94 105 GLY A O 1
ATOM 807 N N . CYS A 1 106 ? -2.878 -14.743 -15.830 1.00 5.93 106 CYS A N 1
ATOM 808 C CA . CYS A 1 106 ? -2.326 -13.706 -14.945 1.00 5.79 106 CYS A CA 1
ATOM 809 C C . CYS A 1 106 ? -0.868 -13.943 -14.675 1.00 5.79 106 CYS A C 1
ATOM 810 O O . CYS A 1 106 ? -0.482 -15.054 -14.330 1.00 5.74 106 CYS A O 1
ATOM 813 N N . LEU A 1 107 ? -0.078 -12.879 -14.801 1.00 5.53 107 LEU A N 1
ATOM 814 C CA . LEU A 1 107 ? 1.342 -12.876 -14.497 1.00 5.54 107 LEU A CA 1
ATOM 815 C C . LEU A 1 107 ? 1.630 -11.704 -13.565 1.00 5.13 107 LEU A C 1
ATOM 816 O O . LEU A 1 107 ? 1.025 -10.623 -13.708 1.00 4.82 107 LEU A O 1
ATOM 821 N N . ALA A 1 108 ? 2.585 -11.895 -12.661 1.00 4.73 108 ALA A N 1
ATOM 822 C CA . ALA A 1 108 ? 2.971 -10.863 -11.692 1.00 4.84 108 ALA A CA 1
ATOM 823 C C . ALA A 1 108 ? 4.450 -10.589 -11.830 1.00 5.01 108 ALA A C 1
ATOM 824 O O . ALA A 1 108 ? 5.198 -11.414 -12.352 1.00 5.08 108 ALA A O 1
ATOM 826 N N . GLU A 1 109 ? 4.880 -9.438 -11.344 1.00 4.92 109 GLU A N 1
ATOM 827 C CA . GLU A 1 109 ? 6.314 -9.125 -11.285 1.00 5.33 109 GLU A CA 1
ATOM 828 C C . GLU A 1 109 ? 6.949 -10.033 -10.221 1.00 5.06 109 GLU A C 1
ATOM 829 O O . GLU A 1 109 ? 6.462 -10.117 -9.109 1.00 4.81 109 GLU A O 1
ATOM 835 N N . LEU A 1 110 ? 8.021 -10.737 -10.595 1.00 5.19 110 LEU A N 1
ATOM 836 C CA . LEU A 1 110 ? 8.648 -11.766 -9.776 1.00 5.43 110 LEU A CA 1
ATOM 837 C C . LEU A 1 110 ? 9.181 -11.273 -8.437 1.00 5.16 110 LEU A C 1
ATOM 838 O O . LEU A 1 110 ? 9.031 -11.947 -7.411 1.00 5.39 110 LEU A O 1
ATOM 843 N N . GLY A 1 111 ? 9.842 -10.117 -8.433 1.00 4.84 111 GLY A N 1
ATOM 844 C CA . GLY A 1 111 ? 10.343 -9.549 -7.176 1.00 4.68 111 GLY A CA 1
ATOM 845 C C . GLY A 1 111 ? 9.221 -9.353 -6.158 1.00 4.51 111 GLY A C 1
ATOM 846 O O . GLY A 1 111 ? 9.328 -9.762 -5.002 1.00 4.72 111 GLY A O 1
ATOM 847 N N . PHE A 1 112 ? 8.141 -8.714 -6.588 1.00 4.40 112 PHE A N 1
ATOM 848 C CA . PHE A 1 112 ? 7.052 -8.379 -5.672 1.00 4.42 112 PHE A CA 1
ATOM 849 C C . PHE A 1 112 ? 6.349 -9.638 -5.222 1.00 4.29 112 PHE A C 1
ATOM 850 O O . PHE A 1 112 ? 6.075 -9.808 -4.052 1.00 4.21 112 PHE A O 1
ATOM 858 N N . TRP A 1 113 ? 6.061 -10.559 -6.159 1.00 4.36 113 TRP A N 1
ATOM 859 C CA . TRP A 1 113 ? 5.414 -11.821 -5.785 1.00 4.50 113 TRP A CA 1
ATOM 860 C C . TRP A 1 113 ? 6.280 -12.674 -4.839 1.00 4.67 113 TRP A C 1
ATOM 861 O O . TRP A 1 113 ? 5.760 -13.238 -3.895 1.00 4.47 113 TRP A O 1
ATOM 872 N N . SER A 1 114 ? 7.587 -12.751 -5.109 1.00 5.02 114 SER A N 1
ATOM 873 C CA . SER A 1 114 ? 8.525 -13.496 -4.254 1.00 5.50 114 SER A CA 1
ATOM 874 C C . SER A 1 114 ? 8.536 -12.942 -2.843 1.00 5.48 114 SER A C 1
ATOM 875 O O . SER A 1 114 ? 8.595 -13.714 -1.869 1.00 5.32 114 SER A O 1
ATOM 878 N N . SER A 1 115 ? 8.437 -11.608 -2.722 1.00 5.24 115 SER A N 1
ATOM 879 C CA . SER A 1 115 ? 8.376 -10.976 -1.392 1.00 5.28 115 SER A CA 1
ATOM 880 C C . SER A 1 115 ? 7.143 -11.415 -0.615 1.00 5.27 115 SER A C 1
ATOM 881 O O . SER A 1 115 ? 7.228 -11.760 0.575 1.00 5.36 115 SER A O 1
ATOM 884 N N . TRP A 1 116 ? 5.993 -11.443 -1.267 1.00 5.15 116 TRP A N 1
ATOM 885 C CA . TRP A 1 116 ? 4.784 -11.929 -0.587 1.00 5.13 116 TRP A CA 1
ATOM 886 C C . TRP A 1 116 ? 4.875 -13.409 -0.272 1.00 5.87 116 TRP A C 1
ATOM 887 O O . TRP A 1 116 ? 4.542 -13.830 0.842 1.00 5.41 116 TRP A O 1
ATOM 898 N N . LYS A 1 117 ? 5.347 -14.209 -1.219 1.00 6.78 117 LYS A N 1
ATOM 899 C CA . LYS A 1 117 ? 5.435 -15.646 -0.992 1.00 8.46 117 LYS A CA 1
ATOM 900 C C . LYS A 1 117 ? 6.304 -15.982 0.190 1.00 7.95 117 LYS A C 1
ATOM 901 O O . LYS A 1 117 ? 6.005 -16.966 0.895 1.00 7.72 117 LYS A O 1
ATOM 907 N N . LEU A 1 118 ? 7.373 -15.222 0.404 1.00 7.93 118 LEU A N 1
ATOM 908 C CA . LEU A 1 118 ? 8.270 -15.476 1.554 1.00 8.85 118 LEU A CA 1
ATOM 909 C C . LEU A 1 118 ? 7.558 -15.397 2.904 1.00 8.58 118 LEU A C 1
ATOM 910 O O . LEU A 1 118 ? 7.911 -16.135 3.842 1.00 8.35 118 LEU A O 1
ATOM 915 N N . VAL A 1 119 ? 6.596 -14.477 3.012 1.00 8.12 119 VAL A N 1
ATOM 916 C CA . VAL A 1 119 ? 5.918 -14.206 4.294 1.00 8.19 119 VAL A CA 1
ATOM 917 C C . VAL A 1 119 ? 4.502 -14.755 4.365 1.00 8.22 119 VAL A C 1
ATOM 918 O O . VAL A 1 119 ? 3.888 -14.733 5.433 1.00 7.87 119 VAL A O 1
ATOM 922 N N . ARG A 1 120 ? 3.972 -15.219 3.233 1.00 8.31 120 ARG A N 1
ATOM 923 C CA . ARG A 1 120 ? 2.567 -15.637 3.124 1.00 9.14 120 ARG A CA 1
ATOM 924 C C . ARG A 1 120 ? 2.101 -16.651 4.155 1.00 8.63 120 ARG A C 1
ATOM 925 O O . ARG A 1 120 ? 1.036 -16.501 4.728 1.00 8.21 120 ARG A O 1
ATOM 933 N N . ASP A 1 121 ? 2.871 -17.710 4.370 1.00 8.60 121 ASP A N 1
ATOM 934 C CA . ASP A 1 121 ? 2.378 -18.816 5.165 1.00 9.15 121 ASP A CA 1
ATOM 935 C C . ASP A 1 121 ? 2.114 -18.355 6.595 1.00 8.32 121 ASP A C 1
ATOM 936 O O . ASP A 1 121 ? 1.054 -18.637 7.133 1.00 8.25 121 ASP A O 1
ATOM 941 N N . ASP A 1 122 ? 3.064 -17.630 7.177 1.00 8.15 122 ASP A N 1
ATOM 942 C CA . ASP A 1 122 ? 2.913 -17.104 8.540 1.00 7.89 122 ASP A CA 1
ATOM 943 C C . ASP A 1 122 ? 1.852 -16.027 8.639 1.00 7.14 122 ASP A C 1
ATOM 944 O O . ASP A 1 122 ? 1.114 -15.980 9.621 1.00 7.00 122 ASP A O 1
ATOM 949 N N . ILE A 1 123 ? 1.753 -15.157 7.638 1.00 6.71 123 ILE A N 1
ATOM 950 C CA . ILE A 1 123 ? 0.716 -14.118 7.672 1.00 6.42 123 ILE A CA 1
ATOM 951 C C . ILE A 1 123 ? -0.695 -14.713 7.604 1.00 6.38 123 ILE A C 1
ATOM 952 O O . ILE A 1 123 ? -1.611 -14.270 8.323 1.00 5.91 123 ILE A O 1
ATOM 957 N N . ILE A 1 124 ? -0.878 -15.733 6.765 1.00 6.67 124 ILE A N 1
ATOM 958 C CA . ILE A 1 124 ? -2.148 -16.434 6.672 1.00 7.01 124 ILE A CA 1
ATOM 959 C C . ILE A 1 124 ? -2.482 -17.094 8.018 1.00 6.94 124 ILE A C 1
ATOM 960 O O . ILE A 1 124 ? -3.613 -16.978 8.508 1.00 6.68 124 ILE A O 1
ATOM 965 N N . LYS A 1 125 ? -1.512 -17.764 8.628 1.00 7.02 125 LYS A N 1
ATOM 966 C CA . LYS A 1 125 ? -1.756 -18.378 9.965 1.00 7.08 125 LYS A CA 1
ATOM 967 C C . LYS A 1 125 ? -2.155 -17.348 11.011 1.00 6.61 125 LYS A C 1
ATOM 968 O O . LYS A 1 125 ? -3.109 -17.532 11.752 1.00 6.67 125 LYS A O 1
ATOM 974 N N . GLU A 1 126 ? -1.448 -16.227 11.009 1.00 5.91 126 GLU A N 1
ATOM 975 C CA . GLU A 1 126 ? -1.670 -15.193 11.969 1.00 5.75 126 GLU A CA 1
ATOM 976 C C . GLU A 1 126 ? -2.992 -14.468 11.760 1.00 5.40 126 GLU A C 1
ATOM 977 O O . GLU A 1 126 ? -3.714 -14.211 12.724 1.00 5.24 126 GLU A O 1
ATOM 983 N N . LEU A 1 127 ? -3.340 -14.187 10.506 1.00 5.28 127 LEU A N 1
ATOM 984 C CA . LEU A 1 127 ? -4.633 -13.513 10.251 1.00 5.38 127 LEU A CA 1
ATOM 985 C C . LEU A 1 127 ? -5.798 -14.356 10.706 1.00 5.54 127 LEU A C 1
ATOM 986 O O . LEU A 1 127 ? -6.786 -13.818 11.190 1.00 5.78 127 LEU A O 1
ATOM 991 N N . LYS A 1 128 ? -5.705 -15.667 10.550 1.00 5.67 128 LYS A N 1
ATOM 992 C CA . LYS A 1 128 ? -6.779 -16.528 11.020 1.00 6.34 128 LYS A CA 1
ATOM 993 C C . LYS A 1 128 ? -7.061 -16.321 12.493 1.00 5.93 128 LYS A C 1
ATOM 994 O O . LYS A 1 128 ? -8.211 -16.222 12.892 1.00 6.02 128 LYS A O 1
ATOM 1000 N N . GLU A 1 129 ? -5.999 -16.243 13.294 1.00 5.49 129 GLU A N 1
ATOM 1001 C CA . GLU A 1 129 ? -6.123 -16.017 14.725 1.00 5.55 129 GLU A CA 1
ATOM 1002 C C . GLU A 1 129 ? -6.594 -14.608 15.074 1.00 5.03 129 GLU A C 1
ATOM 1003 O O . GLU A 1 129 ? -7.415 -14.434 15.943 1.00 4.72 129 GLU A O 1
ATOM 1009 N N . VAL A 1 130 ? -6.029 -13.605 14.424 1.00 4.94 130 VAL A N 1
ATOM 1010 C CA . VAL A 1 130 ? -6.380 -12.208 14.740 1.00 5.05 130 VAL A CA 1
ATOM 1011 C C . VAL A 1 130 ? -7.846 -11.945 14.372 1.00 5.21 130 VAL A C 1
ATOM 1012 O O . VAL A 1 130 ? -8.567 -11.302 15.145 1.00 5.33 13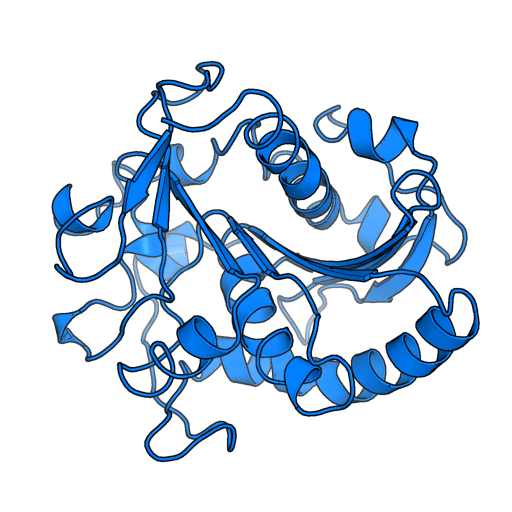0 VAL A O 1
ATOM 1016 N N . VAL A 1 131 ? -8.286 -12.444 13.221 1.00 5.13 131 VAL A N 1
ATOM 1017 C CA . VAL A 1 131 ? -9.668 -12.308 12.850 1.00 5.66 131 VAL A CA 1
ATOM 1018 C C . VAL A 1 131 ? -10.567 -13.106 13.780 1.00 5.67 131 VAL A C 1
ATOM 1019 O O . VAL A 1 131 ? -11.643 -12.652 14.142 1.00 5.98 131 VAL A O 1
ATOM 1023 N N . ALA A 1 132 ? -10.141 -14.291 14.206 1.00 6.19 132 ALA A N 1
ATOM 1024 C CA . ALA A 1 132 ? -10.935 -15.036 15.214 1.00 6.09 132 ALA A CA 1
ATOM 1025 C C . ALA A 1 132 ? -11.140 -14.252 16.507 1.00 6.76 132 ALA A C 1
ATOM 1026 O O . ALA A 1 132 ? -12.179 -14.391 17.151 1.00 7.19 132 ALA A O 1
ATOM 1028 N N . GLN A 1 133 ? -10.163 -13.413 16.877 1.00 7.26 133 GLN A N 1
ATOM 1029 C CA . GLN A 1 133 ? -10.303 -12.560 18.065 1.00 8.23 133 GLN A CA 1
ATOM 1030 C C . GLN A 1 133 ? -11.098 -11.289 17.844 1.00 7.61 133 GLN A C 1
ATOM 1031 O O . GLN A 1 133 ? -11.451 -10.593 18.820 1.00 6.85 133 GLN A O 1
ATOM 1037 N N . ASN A 1 134 ? -11.364 -10.946 16.579 1.00 7.08 134 ASN A N 1
ATOM 1038 C CA . ASN A 1 134 ? -12.069 -9.724 16.211 1.00 7.19 134 ASN A CA 1
ATOM 1039 C C . ASN A 1 134 ? -12.989 -10.037 15.025 1.00 7.72 134 ASN A C 1
ATOM 1040 O O . ASN A 1 134 ? -12.803 -9.532 13.929 1.00 6.93 134 ASN A O 1
ATOM 1045 N N . PRO A 1 135 ? -13.978 -10.911 15.244 1.00 8.93 135 PRO A N 1
ATOM 1046 C CA . PRO A 1 135 ? -14.660 -11.534 14.095 1.00 10.14 135 PRO A CA 1
ATOM 1047 C C . PRO A 1 135 ? -15.562 -10.659 13.218 1.00 11.15 135 PRO A C 1
ATOM 1048 O O . PRO A 1 135 ? -15.912 -11.108 12.124 1.00 13.14 135 PRO A O 1
ATOM 1052 N N . ASN A 1 136 ? -15.947 -9.465 13.672 1.00 11.61 136 ASN A N 1
ATOM 1053 C CA . ASN A 1 136 ? -16.748 -8.530 12.862 1.00 12.37 136 ASN A CA 1
ATOM 1054 C C . ASN A 1 136 ? -15.894 -7.420 12.254 1.00 10.76 136 ASN A C 1
ATOM 1055 O O . ASN A 1 136 ? -16.435 -6.494 11.676 1.00 11.09 136 ASN A O 1
ATOM 1060 N N . TYR A 1 137 ? -14.572 -7.511 12.362 1.00 8.46 137 TYR A N 1
ATOM 1061 C CA . TYR A 1 137 ? -13.703 -6.436 11.847 1.00 7.47 137 TYR A CA 1
ATOM 1062 C C . TYR A 1 137 ? -13.399 -6.656 10.370 1.00 7.14 137 TYR A C 1
ATOM 1063 O O . TYR A 1 137 ? -13.347 -7.810 9.876 1.00 7.23 137 TYR A O 1
ATOM 1072 N N . GLU A 1 138 ? -13.198 -5.527 9.673 1.00 6.45 138 GLU A N 1
ATOM 1073 C CA . GLU A 1 138 ? -12.707 -5.604 8.274 1.00 6.14 138 GLU A CA 1
ATOM 1074 C C . GLU A 1 138 ? -11.203 -5.860 8.258 1.00 5.25 138 GLU A C 1
ATOM 1075 O O . GLU A 1 138 ? -10.536 -5.685 9.279 1.00 4.85 138 GLU A O 1
ATOM 1081 N N . LEU A 1 139 ? -10.686 -6.315 7.115 1.00 4.27 139 LEU A N 1
ATOM 1082 C CA . LEU A 1 139 ? -9.249 -6.452 6.890 1.00 4.01 139 LEU A CA 1
ATOM 1083 C C . LEU A 1 139 ? -8.870 -5.388 5.912 1.00 3.72 139 LEU A C 1
ATOM 1084 O O . LEU A 1 139 ? -9.474 -5.290 4.837 1.00 3.59 139 LEU A O 1
ATOM 1089 N N . VAL A 1 140 ? -7.899 -4.566 6.284 1.00 3.36 140 VAL A N 1
ATOM 1090 C CA . VAL A 1 140 ? -7.323 -3.554 5.437 1.00 3.29 140 VAL A CA 1
ATOM 1091 C C . VAL A 1 140 ? -5.846 -3.885 5.207 1.00 3.03 140 VAL A C 1
ATOM 1092 O O . VAL A 1 140 ? -5.076 -4.035 6.154 1.00 2.98 140 VAL A O 1
ATOM 1096 N N . VAL A 1 141 ? -5.463 -3.943 3.924 1.00 2.82 141 VAL A N 1
ATOM 1097 C CA . VAL A 1 141 ? -4.093 -4.226 3.514 1.00 2.71 141 VAL A CA 1
ATOM 1098 C C . VAL A 1 141 ? -3.549 -2.941 2.930 1.00 2.70 141 VAL A C 1
ATOM 1099 O O . VAL A 1 141 ? -4.154 -2.390 2.033 1.00 2.67 141 VAL A O 1
ATOM 1103 N N . VAL A 1 142 ? -2.411 -2.491 3.432 1.00 2.63 142 VAL A N 1
ATOM 1104 C CA . VAL A 1 142 ? -1.936 -1.132 3.120 1.00 2.66 142 VAL A CA 1
ATOM 1105 C C . VAL A 1 142 ? -0.436 -1.112 2.928 1.00 2.60 142 VAL A C 1
ATOM 1106 O O . VAL A 1 142 ? 0.310 -1.851 3.562 1.00 2.63 142 VAL A O 1
ATOM 1110 N N . GLY A 1 143 ? 0.004 -0.255 2.020 1.00 2.47 143 GLY A N 1
ATOM 1111 C CA . GLY A 1 143 ? 1.433 0.065 1.890 1.00 2.54 143 GLY A CA 1
ATOM 1112 C C . GLY A 1 143 ? 1.654 1.301 1.066 1.00 2.61 143 GLY A C 1
ATOM 1113 O O . GLY A 1 143 ? 0.723 1.780 0.410 1.00 2.76 143 GLY A O 1
ATOM 1114 N N . HIS A 1 144 ? 2.887 1.779 1.087 1.00 2.61 144 HIS A N 1
ATOM 1115 C CA . HIS A 1 144 ? 3.370 2.844 0.223 1.00 2.70 144 HIS A CA 1
ATOM 1116 C C . HIS A 1 144 ? 4.560 2.357 -0.561 1.00 2.83 144 HIS A C 1
ATOM 1117 O O . HIS A 1 144 ? 5.296 1.488 -0.109 1.00 2.83 144 HIS A O 1
ATOM 1124 N N . SER A 1 145 ? 4.709 2.880 -1.768 1.00 2.91 145 SER A N 1
ATOM 1125 C CA . SER A 1 145 ? 5.885 2.607 -2.584 1.00 3.05 145 SER A CA 1
ATOM 1126 C C . SER A 1 145 ? 5.992 1.095 -2.923 1.00 3.02 145 SER A C 1
ATOM 1127 O O . SER A 1 145 ? 4.971 0.459 -3.239 1.00 2.87 145 SER A O 1
ATOM 1130 N N . LEU A 1 146 ? 7.191 0.516 -2.834 1.00 3.12 146 LEU A N 1
ATOM 1131 C CA . LEU A 1 146 ? 7.341 -0.918 -3.130 1.00 3.29 146 LEU A CA 1
ATOM 1132 C C . LEU A 1 1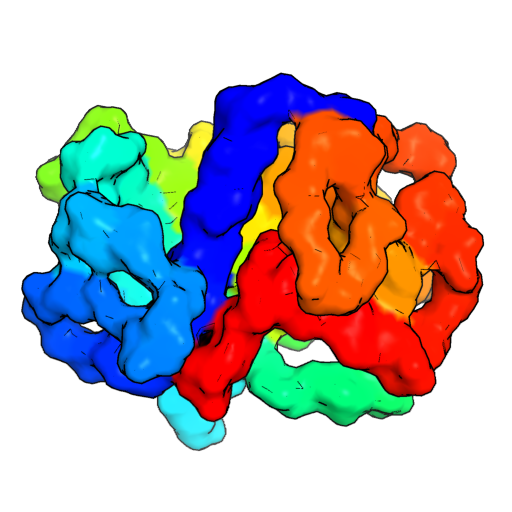46 ? 6.496 -1.773 -2.193 1.00 3.07 146 LEU A C 1
ATOM 1133 O O . LEU A 1 146 ? 6.002 -2.815 -2.595 1.00 3.24 146 LEU A O 1
ATOM 1138 N N . GLY A 1 147 ? 6.295 -1.323 -0.953 1.00 2.80 147 GLY A N 1
ATOM 1139 C CA . GLY A 1 147 ? 5.375 -1.971 -0.045 1.00 2.65 147 GLY A CA 1
ATOM 1140 C C . GLY A 1 147 ? 3.944 -2.027 -0.533 1.00 2.56 147 GLY A C 1
ATOM 1141 O O . GLY A 1 147 ? 3.218 -2.974 -0.201 1.00 2.63 147 GLY A O 1
ATOM 1142 N N . ALA A 1 148 ? 3.501 -0.996 -1.258 1.00 2.43 148 ALA A N 1
ATOM 1143 C CA . ALA A 1 148 ? 2.174 -0.997 -1.857 1.00 2.42 148 ALA A CA 1
ATOM 1144 C C . ALA A 1 148 ? 2.028 -2.078 -2.930 1.00 2.44 148 ALA A C 1
ATOM 1145 O O . ALA A 1 148 ? 0.936 -2.606 -3.110 1.00 2.49 148 ALA A O 1
ATOM 1147 N N . ALA A 1 149 ? 3.102 -2.374 -3.660 1.00 2.53 149 ALA A N 1
ATOM 1148 C CA . ALA A 1 149 ? 3.086 -3.476 -4.649 1.00 2.60 149 ALA A CA 1
ATOM 1149 C C . ALA A 1 149 ? 2.900 -4.834 -3.993 1.00 2.64 149 ALA A C 1
ATOM 1150 O O . ALA A 1 149 ? 2.076 -5.636 -4.402 1.00 2.65 149 ALA A O 1
ATOM 1152 N N . VAL A 1 150 ? 3.661 -5.076 -2.943 1.00 2.71 150 VAL A N 1
ATOM 1153 C CA . VAL A 1 150 ? 3.511 -6.295 -2.156 1.00 2.70 150 VAL A CA 1
ATOM 1154 C C . VAL A 1 150 ? 2.100 -6.334 -1.554 1.00 2.58 150 VAL A C 1
ATOM 1155 O O . VAL A 1 150 ? 1.429 -7.379 -1.593 1.00 2.59 150 VAL A O 1
ATOM 1159 N N . ALA A 1 151 ? 1.620 -5.203 -1.020 1.00 2.48 151 ALA A N 1
ATOM 1160 C CA . ALA A 1 151 ? 0.261 -5.136 -0.450 1.00 2.36 151 ALA A CA 1
ATOM 1161 C C . ALA A 1 151 ? -0.787 -5.525 -1.478 1.00 2.31 151 ALA A C 1
ATOM 1162 O O . ALA A 1 151 ? -1.726 -6.254 -1.154 1.00 2.29 151 ALA A O 1
ATOM 1164 N N . THR A 1 152 ? -0.626 -5.053 -2.721 1.00 2.23 152 THR A N 1
ATOM 1165 C CA . THR A 1 152 ? -1.578 -5.353 -3.792 1.00 2.26 152 THR A CA 1
ATOM 1166 C C . THR A 1 152 ? -1.662 -6.865 -4.067 1.00 2.32 152 THR A C 1
ATOM 1167 O O . THR A 1 152 ? -2.745 -7.419 -4.113 1.00 2.21 152 THR A O 1
ATOM 1171 N N . LEU A 1 153 ? -0.519 -7.490 -4.225 1.00 2.46 153 LEU A N 1
ATOM 1172 C CA . LEU A 1 153 ? -0.464 -8.941 -4.453 1.00 2.60 153 LEU A CA 1
ATOM 1173 C C . LEU A 1 153 ? -0.960 -9.732 -3.254 1.00 2.64 153 LEU A C 1
ATOM 1174 O O . LEU A 1 153 ? -1.663 -10.730 -3.429 1.00 2.74 153 LEU A O 1
ATOM 1179 N N . ALA A 1 154 ? -0.590 -9.327 -2.051 1.00 2.63 154 ALA A N 1
ATOM 1180 C CA . ALA A 1 154 ? -1.087 -9.983 -0.833 1.00 2.66 154 ALA A CA 1
ATOM 1181 C C . ALA A 1 154 ? -2.615 -9.910 -0.772 1.00 2.66 154 ALA A C 1
ATOM 1182 O O . ALA A 1 154 ? -3.290 -10.908 -0.520 1.00 2.62 154 ALA A O 1
ATOM 1184 N N . ALA A 1 155 ? -3.174 -8.706 -0.968 1.00 2.69 155 ALA A N 1
ATOM 1185 C CA . ALA A 1 155 ? -4.605 -8.552 -0.945 1.00 2.78 155 ALA A CA 1
ATOM 1186 C C . ALA A 1 155 ? -5.308 -9.471 -1.934 1.00 2.85 155 ALA A C 1
ATOM 1187 O O . ALA A 1 155 ? -6.295 -10.133 -1.592 1.00 2.73 155 ALA A O 1
ATOM 1189 N N . THR A 1 156 ? -4.787 -9.521 -3.153 1.00 2.92 156 THR A N 1
ATOM 1190 C CA A THR A 1 156 ? -5.365 -10.291 -4.236 0.60 2.96 156 THR A CA 1
ATOM 1191 C CA B THR A 1 156 ? -5.506 -10.271 -4.171 0.40 2.99 156 THR A CA 1
ATOM 1192 C C . THR A 1 156 ? -5.465 -11.759 -3.847 1.00 3.07 156 THR A C 1
ATOM 1193 O O . THR A 1 156 ? -6.492 -12.443 -4.062 1.00 3.07 156 THR A O 1
ATOM 1200 N N . ASP A 1 157 ? -4.349 -12.245 -3.307 1.00 3.22 157 ASP A N 1
ATOM 1201 C CA . ASP A 1 157 ? -4.216 -13.655 -2.908 1.00 3.55 157 ASP A CA 1
ATOM 1202 C C . ASP A 1 157 ? -5.101 -13.932 -1.669 1.00 3.50 157 ASP A C 1
ATOM 1203 O O . ASP A 1 157 ? -5.872 -14.901 -1.648 1.00 3.42 157 ASP A O 1
ATOM 1208 N N . LEU A 1 158 ? -5.032 -13.055 -0.671 1.00 3.41 158 LEU A N 1
ATOM 1209 C CA . LEU A 1 158 ? -5.866 -13.205 0.539 1.00 3.59 158 LEU A CA 1
ATOM 1210 C C . LEU A 1 158 ? -7.360 -13.252 0.241 1.00 3.62 158 LEU A C 1
ATOM 1211 O O . LEU A 1 158 ? -8.102 -13.997 0.916 1.00 3.57 158 LEU A O 1
ATOM 1216 N N . ARG A 1 159 ? -7.816 -12.532 -0.794 1.00 3.65 159 ARG A N 1
ATOM 1217 C CA . ARG A 1 159 ? -9.221 -12.513 -1.146 1.00 3.88 159 ARG A CA 1
ATOM 1218 C C . ARG A 1 159 ? -9.740 -13.878 -1.617 1.00 4.46 159 ARG A C 1
ATOM 1219 O O . ARG A 1 159 ? -10.933 -14.147 -1.492 1.00 4.71 159 ARG A O 1
ATOM 1227 N N . GLY A 1 160 ? -8.834 -14.712 -2.118 1.00 5.36 160 GLY A N 1
ATOM 1228 C CA . GLY A 1 160 ? -9.131 -16.114 -2.440 1.00 6.47 160 GLY A CA 1
ATOM 1229 C C . GLY A 1 160 ? -8.809 -17.142 -1.362 1.00 7.68 160 GLY A C 1
ATOM 1230 O O . GLY A 1 160 ? -9.043 -18.349 -1.592 1.00 8.47 160 GLY A O 1
ATOM 1231 N N . LYS A 1 161 ? -8.281 -16.706 -0.219 1.00 8.22 161 LYS A N 1
ATOM 1232 C CA . LYS A 1 161 ? -7.851 -17.593 0.871 1.00 8.88 161 LYS A CA 1
ATOM 1233 C C . LYS A 1 161 ? -8.555 -17.233 2.162 1.00 8.74 161 LYS A C 1
ATOM 1234 O O . LYS A 1 161 ? -8.004 -17.457 3.245 1.00 9.24 161 LYS A O 1
ATOM 1240 N N . GLY A 1 162 ? -9.777 -16.713 2.050 1.00 7.94 162 GLY A N 1
ATOM 1241 C CA . GLY A 1 162 ? -10.693 -16.558 3.162 1.00 7.36 162 GLY A CA 1
ATOM 1242 C C . GLY A 1 162 ? -11.090 -15.139 3.476 1.00 6.99 162 GLY A C 1
ATOM 1243 O O . GLY A 1 162 ? -11.843 -14.932 4.400 1.00 7.56 162 GLY A O 1
ATOM 1244 N N . TYR A 1 163 ? -10.590 -14.170 2.705 1.00 5.94 163 TYR A N 1
ATOM 1245 C CA . TYR A 1 163 ? -10.766 -12.733 3.021 1.00 5.59 163 TYR A CA 1
ATOM 1246 C C . TYR A 1 163 ? -11.302 -11.984 1.783 1.00 5.17 163 TYR A C 1
ATOM 1247 O O . TYR A 1 163 ? -10.723 -10.991 1.369 1.00 5.01 163 TYR A O 1
ATOM 1256 N N . PRO A 1 164 ? -12.406 -12.452 1.186 1.00 4.94 164 PRO A N 1
ATOM 1257 C CA . PRO A 1 164 ? -12.829 -11.858 -0.096 1.00 4.81 164 PRO A CA 1
ATOM 1258 C C . PRO A 1 164 ? -13.155 -10.363 -0.048 1.00 4.67 164 PRO A C 1
ATOM 1259 O O . PRO A 1 164 ? -13.073 -9.698 -1.097 1.00 4.62 164 PRO A O 1
ATOM 1263 N N . SER A 1 165 ? -13.511 -9.849 1.137 1.00 4.46 165 SER A N 1
ATOM 1264 C CA . SER A 1 165 ? -13.844 -8.419 1.318 1.00 4.68 165 SER A CA 1
ATOM 1265 C C . SER A 1 165 ? -12.664 -7.588 1.830 1.00 4.26 165 SER A C 1
ATOM 1266 O O . SER A 1 165 ? -12.833 -6.408 2.206 1.00 4.11 165 SER A O 1
ATOM 1269 N N . ALA A 1 166 ? -11.466 -8.163 1.820 1.00 3.95 166 ALA A N 1
ATOM 1270 C CA . ALA A 1 166 ? -10.269 -7.384 2.180 1.00 3.80 166 ALA A CA 1
ATOM 1271 C C . ALA A 1 166 ? -10.182 -6.100 1.337 1.00 3.80 166 ALA A C 1
ATOM 1272 O O . ALA A 1 166 ? -10.397 -6.131 0.144 1.00 3.65 166 ALA A O 1
ATOM 1274 N N . LYS A 1 167 ? -9.864 -4.991 1.998 1.00 3.76 167 LYS A N 1
ATOM 1275 C CA A LYS A 1 167 ? -9.690 -3.696 1.350 0.50 3.86 167 LYS A CA 1
ATOM 1276 C CA B LYS A 1 167 ? -9.687 -3.694 1.355 0.50 3.86 167 LYS A CA 1
ATOM 1277 C C . LYS A 1 167 ? -8.209 -3.491 1.079 1.00 3.66 167 LYS A C 1
ATOM 1278 O O . LYS A 1 167 ? -7.372 -3.959 1.854 1.00 3.82 167 LYS A O 1
ATOM 1289 N N . LEU A 1 168 ? -7.884 -2.813 -0.021 1.00 3.32 168 LEU A N 1
ATOM 1290 C CA . LEU A 1 168 ? -6.476 -2.505 -0.371 1.00 3.08 168 LEU A CA 1
ATOM 1291 C C . LEU A 1 168 ? -6.304 -0.997 -0.458 1.00 3.00 168 LEU A C 1
ATOM 1292 O O . LEU A 1 168 ? -7.061 -0.343 -1.177 1.00 2.95 168 LEU A O 1
ATOM 1297 N N . TYR A 1 169 ? -5.355 -0.444 0.287 1.00 3.10 169 TYR A N 1
ATOM 1298 C CA . TYR A 1 169 ? -4.931 0.933 0.129 1.00 3.23 169 TYR A CA 1
ATOM 1299 C C . TYR A 1 169 ? -3.464 0.905 -0.306 1.00 3.00 169 TYR A C 1
ATOM 1300 O O . TYR A 1 169 ? -2.560 0.598 0.513 1.00 3.08 169 TYR A O 1
ATOM 1309 N N . ALA A 1 170 ? -3.215 1.198 -1.587 1.00 2.77 170 ALA A N 1
ATOM 1310 C CA . ALA A 1 170 ? -1.907 1.046 -2.241 1.00 2.64 170 ALA A CA 1
ATOM 1311 C C . ALA A 1 170 ? -1.441 2.438 -2.675 1.00 2.52 170 ALA A C 1
ATOM 1312 O O . ALA A 1 170 ? -1.828 2.936 -3.722 1.00 2.48 170 ALA A O 1
ATOM 1314 N N . TYR A 1 171 ? -0.653 3.090 -1.823 1.00 2.32 171 TYR A N 1
ATOM 1315 C CA . TYR A 1 171 ? -0.200 4.472 -2.080 1.00 2.26 171 TYR A CA 1
ATOM 1316 C C . TYR A 1 171 ? 1.095 4.415 -2.886 1.00 2.23 171 TYR A C 1
ATOM 1317 O O . TYR A 1 171 ? 2.055 3.783 -2.474 1.00 2.16 171 TYR A O 1
ATOM 1326 N N . ALA A 1 172 ? 1.116 5.055 -4.050 1.00 2.25 172 ALA A N 1
ATOM 1327 C CA . ALA A 1 172 ? 2.366 5.190 -4.812 1.00 2.28 172 ALA A CA 1
ATOM 1328 C C . ALA A 1 172 ? 2.901 3.861 -5.307 1.00 2.35 172 ALA A C 1
ATOM 1329 O O . ALA A 1 172 ? 4.114 3.667 -5.431 1.00 2.41 172 ALA A O 1
ATOM 1331 N N . SER A 1 173 ? 1.991 2.949 -5.609 1.00 2.33 173 SER A N 1
ATOM 1332 C CA . SER A 1 173 ? 2.344 1.602 -6.052 1.00 2.36 173 SER A CA 1
ATOM 1333 C C . SER A 1 173 ? 2.923 1.607 -7.486 1.00 2.41 173 SER A C 1
ATOM 1334 O O . SER A 1 173 ? 2.351 2.189 -8.381 1.00 2.35 173 SER A O 1
ATOM 1337 N N . PRO A 1 174 ? 4.001 0.839 -7.719 1.00 2.58 174 PRO A N 1
ATOM 1338 C CA . PRO A 1 174 ? 4.312 0.318 -9.054 1.00 2.65 174 PRO A CA 1
ATOM 1339 C C . PRO A 1 174 ? 3.176 -0.509 -9.649 1.00 2.74 174 PRO A C 1
ATOM 1340 O O . PRO A 1 174 ? 2.259 -0.973 -8.941 1.00 2.68 174 PRO A O 1
ATOM 1344 N N . ARG A 1 175 ? 3.259 -0.775 -10.945 1.00 2.91 175 ARG A N 1
ATOM 1345 C CA . ARG A 1 175 ? 2.437 -1.822 -11.522 1.00 3.07 175 ARG A CA 1
ATOM 1346 C C . ARG A 1 175 ? 2.933 -3.180 -11.021 1.00 3.15 175 ARG A C 1
ATOM 1347 O O . ARG A 1 175 ? 4.130 -3.354 -10.763 1.00 3.23 175 ARG A O 1
ATOM 1355 N N . VAL A 1 176 ? 2.021 -4.129 -10.866 1.00 3.06 176 VAL A N 1
ATOM 1356 C CA . VAL A 1 176 ? 2.387 -5.440 -10.274 1.00 3.24 176 VAL A CA 1
ATOM 1357 C C . VAL A 1 176 ? 2.177 -6.634 -11.186 1.00 3.21 176 VAL A C 1
ATOM 1358 O O . VAL A 1 176 ? 2.635 -7.736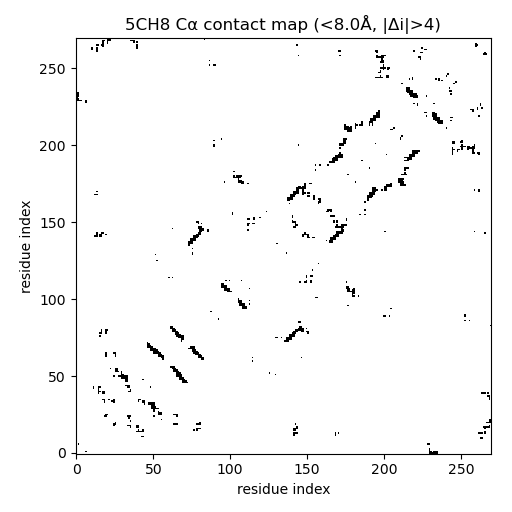 -10.843 1.00 3.37 176 VAL A O 1
ATOM 1362 N N . GLY A 1 177 ? 1.507 -6.441 -12.313 1.00 3.31 177 GLY A N 1
ATOM 1363 C CA . GLY A 1 177 ? 1.285 -7.538 -13.226 1.00 3.47 177 GLY A CA 1
ATOM 1364 C C . GLY A 1 177 ? 0.753 -7.084 -14.562 1.00 3.50 177 GLY A C 1
ATOM 1365 O O . GLY A 1 177 ? 0.710 -5.914 -14.888 1.00 3.43 177 GLY A O 1
ATOM 1366 N N . ASN A 1 178 ? 0.322 -8.078 -15.319 1.00 3.56 178 ASN A N 1
ATOM 1367 C CA . ASN A 1 178 ? -0.185 -7.873 -16.687 1.00 3.57 178 ASN A CA 1
ATOM 1368 C C . ASN A 1 178 ? -1.653 -7.487 -16.737 1.00 3.51 178 ASN A C 1
ATOM 1369 O O . ASN A 1 178 ? -2.303 -7.289 -15.697 1.00 3.60 178 ASN A O 1
ATOM 1374 N N . ALA A 1 179 ? -2.165 -7.335 -17.952 1.00 3.43 179 ALA A N 1
ATOM 1375 C CA . ALA A 1 179 ? -3.542 -6.907 -18.153 1.00 3.43 179 ALA A CA 1
ATOM 1376 C C . ALA A 1 179 ? -4.542 -7.866 -17.482 1.00 3.42 179 ALA A C 1
ATOM 1377 O O . ALA A 1 179 ? -5.521 -7.427 -16.875 1.00 3.58 179 ALA A O 1
ATOM 1379 N N . ALA A 1 180 ? -4.320 -9.178 -17.621 1.00 3.28 180 ALA A N 1
ATOM 1380 C CA . ALA A 1 180 ? -5.224 -10.159 -17.014 1.00 3.37 180 ALA A CA 1
ATOM 1381 C C . ALA A 1 180 ? -5.232 -10.017 -15.485 1.00 3.36 180 ALA A C 1
ATOM 1382 O O . ALA A 1 180 ? -6.287 -10.063 -14.864 1.00 3.42 180 ALA A O 1
ATOM 1384 N N . LEU A 1 181 ? -4.059 -9.839 -14.887 1.00 3.45 181 LEU A N 1
ATOM 1385 C CA . LEU A 1 181 ? -4.002 -9.694 -13.429 1.00 3.36 181 LEU A CA 1
ATOM 1386 C C . LEU A 1 181 ? -4.697 -8.403 -12.999 1.00 3.42 181 LEU A C 1
ATOM 1387 O O . LEU A 1 181 ? -5.492 -8.394 -12.077 1.00 3.36 181 LEU A O 1
ATOM 1392 N N . ALA A 1 182 ? -4.418 -7.307 -13.685 1.00 3.59 182 ALA A N 1
ATOM 1393 C CA . ALA A 1 182 ? -5.044 -6.031 -13.321 1.00 3.71 182 ALA A CA 1
ATOM 1394 C C . ALA A 1 182 ? -6.567 -6.118 -13.399 1.00 3.90 182 ALA A C 1
ATOM 1395 O O . ALA A 1 182 ? -7.280 -5.583 -12.545 1.00 3.77 182 ALA A O 1
ATOM 1397 N N . LYS A 1 183 ? -7.063 -6.768 -14.455 1.00 4.05 183 LYS A N 1
ATOM 1398 C CA A LYS A 1 183 ? -8.490 -6.916 -14.652 0.50 4.13 183 LYS A CA 1
ATOM 1399 C CA B LYS A 1 183 ? -8.494 -6.911 -14.647 0.50 4.22 183 LYS A CA 1
ATOM 1400 C C . LYS A 1 183 ? -9.114 -7.729 -13.512 1.00 4.20 183 LYS A C 1
ATOM 1401 O O . LYS A 1 183 ? -10.174 -7.378 -12.982 1.00 4.07 183 LYS A O 1
ATOM 1412 N N . TYR A 1 184 ? -8.457 -8.827 -13.130 1.00 4.29 184 TYR A N 1
ATOM 1413 C CA . TYR A 1 184 ? -8.938 -9.694 -12.050 1.00 4.70 184 TYR A CA 1
ATOM 1414 C C . TYR A 1 184 ? -8.974 -8.950 -10.704 1.00 4.25 184 TYR A C 1
ATOM 1415 O O . TYR A 1 184 ? -9.985 -9.007 -10.010 1.00 4.15 184 TYR A O 1
ATOM 1424 N N . ILE A 1 185 ? -7.901 -8.224 -10.390 1.00 3.61 185 ILE A N 1
ATOM 1425 C CA . ILE A 1 185 ? -7.855 -7.475 -9.129 1.00 3.47 185 ILE A CA 1
ATOM 1426 C C . ILE A 1 185 ? -8.959 -6.411 -9.183 1.00 3.39 185 ILE A C 1
ATOM 1427 O O . ILE A 1 185 ? -9.712 -6.231 -8.211 1.00 3.22 185 ILE A O 1
ATOM 1432 N N . THR A 1 186 ? -9.063 -5.687 -10.298 1.00 3.37 186 THR A N 1
ATOM 1433 C CA . THR A 1 186 ? -10.033 -4.589 -10.398 1.00 3.47 186 THR A CA 1
ATOM 1434 C C . THR A 1 186 ? -11.448 -5.123 -10.106 1.00 3.57 186 THR A C 1
ATOM 1435 O O . THR A 1 186 ? -12.251 -4.452 -9.417 1.00 3.68 186 THR A O 1
ATOM 1439 N N . ALA A 1 187 ? -11.726 -6.328 -10.609 1.00 3.61 187 ALA A N 1
ATOM 1440 C CA . ALA A 1 187 ? -13.072 -6.937 -10.434 1.00 3.84 187 ALA A CA 1
ATOM 1441 C C . ALA A 1 187 ? -13.342 -7.480 -9.039 1.00 3.87 187 ALA A C 1
ATOM 1442 O O . ALA A 1 187 ? -14.508 -7.732 -8.669 1.00 4.15 187 ALA A O 1
ATOM 1444 N N . GLN A 1 188 ? -12.298 -7.683 -8.239 1.00 3.90 188 GLN A N 1
ATOM 1445 C CA . GLN A 1 188 ? -12.502 -8.005 -6.818 1.00 4.01 188 GLN A CA 1
ATOM 1446 C C . GLN A 1 188 ? -13.071 -6.851 -6.049 1.00 4.20 188 GLN A C 1
ATOM 1447 O O . GLN A 1 188 ? -13.662 -7.063 -4.986 1.00 4.91 188 GLN A O 1
ATOM 1453 N N . GLY A 1 189 ? -12.845 -5.631 -6.521 1.00 4.22 189 GLY A N 1
ATOM 1454 C CA . GLY A 1 189 ? -13.273 -4.430 -5.856 1.00 4.15 189 GLY A CA 1
ATOM 1455 C C . GLY A 1 189 ? -12.537 -4.115 -4.573 1.00 3.96 189 GLY A C 1
ATOM 1456 O O . GLY A 1 189 ? -11.566 -4.789 -4.203 1.00 3.81 189 GLY A O 1
ATOM 1457 N N . ASN A 1 190 ? -12.994 -3.074 -3.878 1.00 4.01 190 ASN A N 1
ATOM 1458 C CA . ASN A 1 190 ? -12.345 -2.610 -2.647 1.00 4.17 190 ASN A CA 1
ATOM 1459 C C . ASN A 1 190 ? -10.882 -2.272 -2.803 1.00 3.70 190 ASN A C 1
ATOM 1460 O O . ASN A 1 190 ? -10.098 -2.532 -1.914 1.00 3.62 190 ASN A O 1
ATOM 1465 N N . ASN A 1 191 ? -10.539 -1.619 -3.907 1.00 3.34 191 ASN A N 1
ATOM 1466 C CA . ASN A 1 191 ? -9.171 -1.210 -4.225 1.00 3.16 191 ASN A CA 1
ATOM 1467 C C . ASN A 1 191 ? -9.051 0.294 -4.279 1.00 3.09 191 ASN A C 1
ATOM 1468 O O . ASN A 1 191 ? -9.779 0.928 -5.049 1.00 3.01 191 ASN A O 1
ATOM 1473 N N . PHE A 1 192 ? -8.144 0.845 -3.477 1.00 3.07 192 PHE A N 1
ATOM 1474 C CA . PHE A 1 192 ? -7.871 2.276 -3.422 1.00 3.06 192 PHE A CA 1
ATOM 1475 C C . PHE A 1 192 ? -6.373 2.464 -3.720 1.00 2.91 192 PHE A C 1
ATOM 1476 O O . PHE A 1 192 ? -5.532 2.307 -2.838 1.00 3.00 192 PHE A O 1
ATOM 1484 N N . ARG A 1 193 ? -6.094 2.760 -4.988 1.00 2.68 193 ARG A N 1
ATOM 1485 C CA . ARG A 1 193 ? -4.727 2.968 -5.493 1.00 2.52 193 ARG A CA 1
ATOM 1486 C C . ARG A 1 193 ? -4.487 4.413 -5.798 1.00 2.50 193 ARG A C 1
ATOM 1487 O O . ARG A 1 193 ? -5.292 5.067 -6.498 1.00 2.42 193 ARG A O 1
ATOM 1495 N N . PHE A 1 194 ? -3.371 4.925 -5.280 1.00 2.43 194 PHE A N 1
ATOM 1496 C CA . PHE A 1 194 ? -3.056 6.347 -5.357 1.00 2.47 194 PHE A CA 1
ATOM 1497 C C . PHE A 1 194 ? -1.788 6.619 -6.109 1.00 2.51 194 PHE A C 1
ATOM 1498 O O . PHE A 1 194 ? -0.816 5.864 -6.031 1.00 2.54 194 PHE A O 1
ATOM 1506 N N . THR A 1 195 ? -1.805 7.743 -6.804 1.00 2.55 195 THR A N 1
ATOM 1507 C CA . THR A 1 195 ? -0.625 8.275 -7.465 1.00 2.68 195 THR A CA 1
ATOM 1508 C C . THR A 1 195 ? -0.582 9.756 -7.138 1.00 2.75 195 THR A C 1
ATOM 1509 O O . THR A 1 195 ? -1.572 10.325 -6.669 1.00 2.80 195 THR A O 1
ATOM 1513 N N . HIS A 1 196 ? 0.554 10.373 -7.392 1.00 2.95 196 HIS A N 1
ATOM 1514 C CA . HIS A 1 196 ? 0.754 11.777 -7.062 1.00 3.15 196 HIS A CA 1
ATOM 1515 C C . HIS A 1 196 ? 1.517 12.426 -8.205 1.00 3.19 196 HIS A C 1
ATOM 1516 O O . HIS A 1 196 ? 2.603 11.959 -8.565 1.00 3.11 196 HIS A O 1
ATOM 1523 N N . THR A 1 197 ? 0.914 13.481 -8.774 1.00 3.34 197 THR A N 1
ATOM 1524 C CA . THR A 1 197 ? 1.471 14.294 -9.862 1.00 3.55 197 THR A CA 1
ATOM 1525 C C . THR A 1 197 ? 2.254 13.445 -10.833 1.00 3.51 197 THR A C 1
ATOM 1526 O O . THR A 1 197 ? 1.672 12.550 -11.444 1.00 3.54 197 THR A O 1
ATOM 1530 N N . ASN A 1 198 ? 3.568 13.641 -10.913 1.00 3.68 198 ASN A N 1
ATOM 1531 C CA . ASN A 1 198 ? 4.405 12.953 -11.869 1.00 3.86 198 ASN A CA 1
ATOM 1532 C C . ASN A 1 198 ? 5.370 11.965 -11.180 1.00 3.63 198 ASN A C 1
ATOM 1533 O O . ASN A 1 198 ? 6.392 11.619 -11.764 1.00 3.60 198 ASN A O 1
ATOM 1538 N N . ASP A 1 199 ? 4.996 11.461 -9.998 1.00 3.45 199 ASP A N 1
ATOM 1539 C CA . ASP A 1 199 ? 5.777 10.409 -9.300 1.00 3.27 199 ASP A CA 1
ATOM 1540 C C . ASP A 1 199 ? 6.191 9.324 -10.333 1.00 3.30 199 ASP A C 1
ATOM 1541 O O . ASP A 1 199 ? 5.336 8.806 -11.040 1.00 3.28 199 ASP A O 1
ATOM 1546 N N . PRO A 1 200 ? 7.513 9.008 -10.426 1.00 3.40 200 PRO A N 1
ATOM 1547 C CA . PRO A 1 200 ? 7.957 8.013 -11.391 1.00 3.40 200 PRO A CA 1
ATOM 1548 C C . PRO A 1 200 ? 7.668 6.571 -10.991 1.00 3.43 200 PRO A C 1
ATOM 1549 O O . PRO A 1 200 ? 7.616 5.706 -11.854 1.00 3.44 200 PRO A O 1
ATOM 1553 N N . VAL A 1 201 ? 7.442 6.296 -9.696 1.00 3.42 201 VAL A N 1
ATOM 1554 C CA . VAL A 1 201 ? 7.326 4.896 -9.271 1.00 3.39 201 VAL A CA 1
ATOM 1555 C C . VAL A 1 201 ? 6.095 4.208 -9.842 1.00 3.36 201 VAL A C 1
ATOM 1556 O O . VAL A 1 201 ? 6.196 3.097 -10.353 1.00 3.30 201 VAL A O 1
ATOM 1560 N N . PRO A 1 202 ? 4.936 4.875 -9.834 1.00 3.27 202 PRO A N 1
ATOM 1561 C CA . PRO A 1 202 ? 3.773 4.216 -10.457 1.00 3.42 202 PRO A CA 1
ATOM 1562 C C . PRO A 1 202 ? 3.807 4.114 -11.977 1.00 3.63 202 PRO A C 1
ATOM 1563 O O . PRO A 1 202 ? 2.915 3.538 -12.576 1.00 3.67 202 PRO A O 1
ATOM 1567 N N . LYS A 1 203 ? 4.839 4.648 -12.599 1.00 3.79 203 LYS A N 1
ATOM 1568 C CA . LYS A 1 203 ? 5.015 4.541 -14.040 1.00 4.14 203 LYS A CA 1
ATOM 1569 C C . LYS A 1 203 ? 5.761 3.293 -14.443 1.00 4.46 203 LYS A C 1
ATOM 1570 O O . LYS A 1 203 ? 5.976 3.094 -15.652 1.00 4.66 203 LYS A O 1
ATOM 1576 N N . LEU A 1 204 ? 6.205 2.496 -13.452 1.00 4.73 204 LEU A N 1
ATOM 1577 C CA . LEU A 1 204 ? 7.030 1.310 -13.714 1.00 5.18 204 LEU A CA 1
ATOM 1578 C C . LEU A 1 204 ? 6.404 0.081 -13.063 1.00 5.29 204 LEU A C 1
ATOM 1579 O O . LEU A 1 204 ? 5.774 0.185 -12.016 1.00 5.03 204 LEU A O 1
ATOM 1584 N N . PRO A 1 205 ? 6.619 -1.107 -13.635 1.00 5.60 205 PRO A N 1
ATOM 1585 C CA . PRO A 1 205 ? 7.177 -1.292 -14.977 1.00 5.94 205 PRO A CA 1
ATOM 1586 C C . PRO A 1 205 ? 6.278 -0.667 -16.055 1.00 6.72 205 PRO A C 1
ATOM 1587 O O . PRO A 1 205 ? 5.152 -0.295 -15.783 1.00 6.44 205 PRO A O 1
ATOM 1591 N N . LEU A 1 206 ? 6.779 -0.512 -17.269 1.00 7.59 206 LEU A N 1
ATOM 1592 C CA . LEU A 1 206 ? 6.164 0.314 -18.291 1.00 8.21 206 LEU A CA 1
ATOM 1593 C C . LEU A 1 206 ? 4.995 -0.428 -18.946 1.00 7.90 206 LEU A C 1
ATOM 1594 O O . LEU A 1 206 ? 4.947 -1.674 -18.964 1.00 7.45 20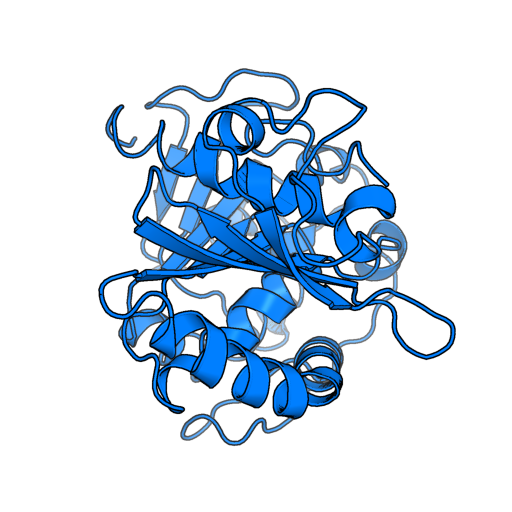6 LEU A O 1
ATOM 1599 N N . LEU A 1 207 ? 4.077 0.341 -19.497 1.00 8.27 207 LEU A N 1
ATOM 1600 C CA . LEU A 1 207 ? 3.011 -0.213 -20.335 1.00 8.46 207 LEU A CA 1
ATOM 1601 C C . LEU A 1 207 ? 3.562 -1.021 -21.488 1.00 9.13 207 LEU A C 1
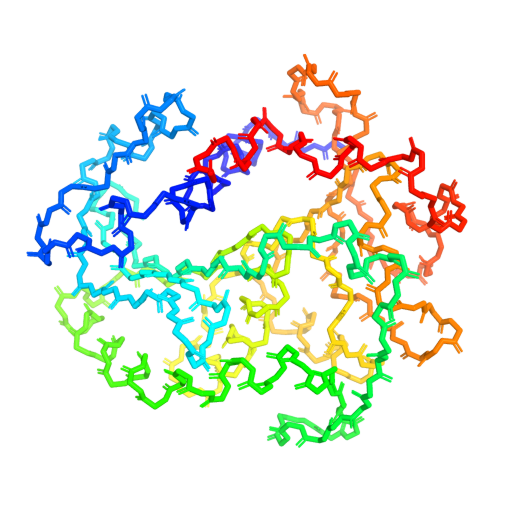ATOM 1602 O O . LEU A 1 207 ? 3.019 -2.069 -21.802 1.00 9.51 207 LEU A O 1
ATOM 1607 N N . SER A 1 208 ? 4.668 -0.560 -22.067 1.00 9.68 208 SER A N 1
ATOM 1608 C CA . SER A 1 208 ? 5.289 -1.247 -23.183 1.00 10.21 208 SER A CA 1
ATOM 1609 C C . SER A 1 208 ? 5.878 -2.597 -22.798 1.00 10.51 208 SER A C 1
ATOM 1610 O O . SER A 1 208 ? 6.205 -3.389 -23.688 1.00 11.69 208 SER A O 1
ATOM 1613 N N . MET A 1 209 ? 6.033 -2.858 -21.493 1.00 10.69 209 MET A N 1
ATOM 1614 C CA . MET A 1 209 ? 6.504 -4.141 -20.962 1.00 10.91 209 MET A CA 1
ATOM 1615 C C . MET A 1 209 ? 5.334 -5.073 -20.583 1.00 10.61 209 MET A C 1
ATOM 1616 O O . MET A 1 209 ? 5.528 -6.147 -20.021 1.00 11.72 209 MET A O 1
ATOM 1621 N N . GLY A 1 210 ? 4.125 -4.651 -20.918 1.00 9.83 210 GLY A N 1
ATOM 1622 C CA . GLY A 1 210 ? 2.930 -5.449 -20.712 1.00 9.15 210 GLY A CA 1
ATOM 1623 C C . GLY A 1 210 ? 2.276 -5.292 -19.361 1.00 8.49 210 GLY A C 1
ATOM 1624 O O . GLY A 1 210 ? 1.269 -5.948 -19.104 1.00 9.77 210 GLY A O 1
ATOM 1625 N N . TYR A 1 211 ? 2.794 -4.405 -18.523 1.00 6.12 211 TYR A N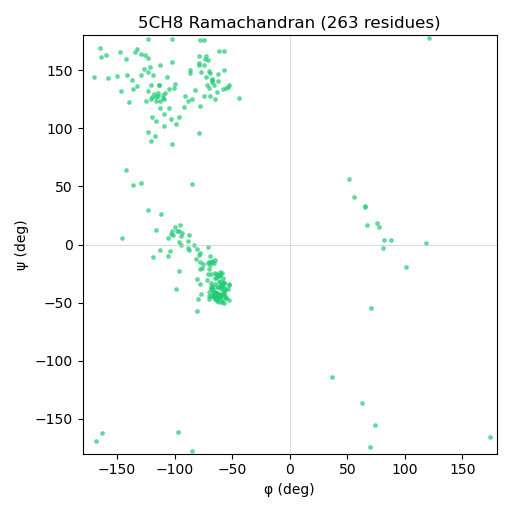 1
ATOM 1626 C CA . TYR A 1 211 ? 2.221 -4.278 -17.194 1.00 5.10 211 TYR A CA 1
ATOM 1627 C C . TYR A 1 211 ? 1.052 -3.299 -17.217 1.00 4.48 211 TYR A C 1
ATOM 1628 O O . TYR A 1 211 ? 1.051 -2.344 -17.976 1.00 4.70 211 TYR A O 1
ATOM 1637 N N . VAL A 1 212 ? 0.070 -3.558 -16.360 1.00 3.85 212 VAL A N 1
ATOM 1638 C CA . VAL A 1 212 ? -1.157 -2.715 -16.260 1.00 3.71 212 VAL A CA 1
ATOM 1639 C C . VAL A 1 212 ? -1.515 -2.490 -14.798 1.00 3.32 212 VAL A C 1
ATOM 1640 O O . VAL A 1 212 ? -1.394 -3.408 -14.014 1.00 3.27 212 VAL A O 1
ATOM 1644 N N . HIS A 1 213 ? -1.978 -1.277 -14.481 1.00 3.10 213 HIS A N 1
ATOM 1645 C CA . HIS A 1 213 ? -2.469 -0.976 -13.123 1.00 3.03 213 HIS A CA 1
ATOM 1646 C C . HIS A 1 213 ? -3.877 -1.472 -12.825 1.00 3.09 213 HIS A C 1
ATOM 1647 O O . HIS A 1 213 ? -4.749 -1.536 -13.706 1.00 3.35 213 HIS A O 1
ATOM 1654 N N . VAL A 1 214 ? -4.115 -1.685 -11.539 1.00 3.12 214 VAL A N 1
ATOM 1655 C CA . VAL A 1 214 ? -5.446 -1.875 -10.992 1.00 3.18 214 VAL A CA 1
ATOM 1656 C C . VAL A 1 214 ? -6.195 -0.529 -11.131 1.00 3.19 214 VAL A C 1
ATOM 1657 O O . VAL A 1 214 ? -5.606 0.548 -10.932 1.00 3.22 214 VAL A O 1
ATOM 1661 N N . SER A 1 215 ? -7.487 -0.576 -11.460 1.00 3.24 215 SER A N 1
ATOM 1662 C CA . SER A 1 215 ? -8.340 0.627 -11.527 1.00 3.37 215 SER A CA 1
ATOM 1663 C C . SER A 1 215 ? -9.391 0.608 -10.430 1.00 3.33 215 SER A C 1
ATOM 1664 O O . SER A 1 215 ? -9.709 -0.475 -9.934 1.00 3.45 215 SER A O 1
ATOM 1667 N N . PRO A 1 216 ? -9.911 1.759 -9.973 1.00 3.37 216 PRO A N 1
ATOM 1668 C CA . PRO A 1 216 ? -9.539 3.083 -10.460 1.00 3.48 216 PRO A CA 1
ATOM 1669 C C . PRO A 1 216 ? -8.219 3.603 -9.919 1.00 3.52 216 PRO A C 1
ATOM 1670 O O . PRO A 1 216 ? -7.570 2.960 -9.108 1.00 3.43 216 PRO A O 1
ATOM 1674 N N . GLU A 1 217 ? -7.830 4.775 -10.419 1.00 3.72 217 GLU A N 1
ATOM 1675 C CA . GLU A 1 217 ? -6.662 5.514 -9.966 1.00 3.83 217 GLU A CA 1
ATOM 1676 C C . GLU A 1 217 ? -7.185 6.742 -9.238 1.00 3.82 217 GLU A C 1
ATOM 1677 O O . GLU A 1 217 ? -7.981 7.507 -9.793 1.00 3.80 217 GLU A O 1
ATOM 1683 N N . TYR A 1 218 ? -6.691 6.946 -8.022 1.00 3.83 218 TYR A N 1
ATOM 1684 C CA . TYR A 1 218 ? -6.902 8.207 -7.315 1.00 3.76 218 TYR A CA 1
ATOM 1685 C C . TYR A 1 218 ? -5.650 9.059 -7.486 1.00 3.70 218 TYR A C 1
ATOM 1686 O O . TYR A 1 218 ? -4.634 8.802 -6.824 1.00 3.48 218 TYR A O 1
ATOM 1695 N N . TRP A 1 219 ? -5.718 10.068 -8.363 1.00 3.64 219 TRP A N 1
ATOM 1696 C CA . TRP A 1 219 ? -4.547 10.821 -8.781 1.00 3.67 219 TRP A CA 1
ATOM 1697 C C . TRP A 1 219 ? -4.549 12.153 -8.063 1.00 3.68 219 TRP A C 1
ATOM 1698 O O . TRP A 1 219 ? -5.436 12.985 -8.303 1.00 3.70 219 TRP A O 1
ATOM 1709 N N . ILE A 1 220 ? -3.628 12.277 -7.113 1.00 3.79 220 ILE A N 1
ATOM 1710 C CA . ILE A 1 220 ? -3.458 13.524 -6.345 1.00 3.81 220 ILE A CA 1
ATOM 1711 C C . ILE A 1 220 ? -2.695 14.512 -7.209 1.00 4.16 220 ILE A C 1
ATOM 1712 O O . ILE A 1 220 ? -1.523 14.321 -7.522 1.00 4.17 220 ILE A O 1
ATOM 1717 N N . THR A 1 221 ? -3.334 15.647 -7.504 1.00 4.81 221 THR A N 1
ATOM 1718 C CA . THR A 1 221 ? -2.762 16.595 -8.465 1.00 5.53 221 THR A CA 1
ATOM 1719 C C . THR A 1 221 ? -2.129 17.820 -7.850 1.00 5.97 221 THR A C 1
ATOM 1720 O O . THR A 1 221 ? -1.510 18.626 -8.599 1.00 6.58 221 THR A O 1
ATOM 1724 N N . SER A 1 222 ? -2.260 17.974 -6.530 1.00 6.26 222 SER A N 1
ATOM 1725 C CA . SER A 1 222 ? -1.629 19.066 -5.785 1.00 6.96 222 SER A CA 1
ATOM 1726 C C . SER A 1 222 ? -0.116 18.836 -5.620 1.00 7.57 222 SER A C 1
ATOM 1727 O O . SER A 1 222 ? 0.349 17.704 -5.667 1.00 6.94 222 SER A O 1
ATOM 1730 N N . PRO A 1 223 ? 0.662 19.910 -5.452 1.00 8.39 223 PRO A N 1
ATOM 1731 C CA . PRO A 1 223 ? 2.124 19.769 -5.404 1.00 9.22 223 PRO A CA 1
ATOM 1732 C C . PRO A 1 223 ? 2.684 19.187 -4.115 1.00 9.75 223 PRO A C 1
ATOM 1733 O O . PRO A 1 223 ? 1.961 18.962 -3.144 1.00 10.11 223 PRO A O 1
ATOM 1737 N N . ASN A 1 224 ? 3.995 18.992 -4.106 1.00 11.45 224 ASN A N 1
ATOM 1738 C CA . ASN A 1 224 ? 4.668 18.478 -2.917 1.00 12.65 224 ASN A CA 1
ATOM 1739 C C . ASN A 1 224 ? 4.471 19.469 -1.788 1.00 14.37 224 ASN A C 1
ATOM 1740 O O . ASN A 1 224 ? 4.495 20.682 -2.036 1.00 14.54 224 ASN A O 1
ATOM 1745 N N . GLN A 1 225 ? 4.247 18.965 -0.585 1.00 16.45 225 GLN A N 1
ATOM 1746 C CA . GLN A 1 225 ? 4.115 19.788 0.620 1.00 18.65 225 GLN A CA 1
ATOM 1747 C C . GLN A 1 225 ? 2.874 20.683 0.657 1.00 18.51 225 GLN A C 1
ATOM 1748 O O . GLN A 1 225 ? 2.810 21.618 1.445 1.00 20.49 225 GLN A O 1
ATOM 1754 N N . ALA A 1 226 ? 1.885 20.411 -0.182 1.00 16.96 226 ALA A N 1
ATOM 1755 C CA . ALA A 1 226 ? 0.628 21.125 -0.163 1.00 16.55 226 ALA A CA 1
ATOM 1756 C C . ALA A 1 226 ? -0.418 20.194 0.433 1.00 16.46 226 ALA A C 1
ATOM 1757 O O . ALA A 1 226 ? -0.388 18.967 0.213 1.00 15.58 226 ALA A O 1
ATOM 1759 N N . THR A 1 227 ? -1.334 20.771 1.198 1.00 16.64 227 THR A N 1
ATOM 1760 C CA . THR A 1 227 ? -2.435 20.015 1.777 1.00 17.55 227 THR A CA 1
ATOM 1761 C C . THR A 1 227 ? -3.372 19.621 0.639 1.00 15.62 227 THR A C 1
ATOM 1762 O O . THR A 1 227 ? -3.646 20.408 -0.262 1.00 16.65 227 THR A O 1
ATOM 1766 N N . VAL A 1 228 ? -3.805 18.362 0.644 1.00 13.01 228 VAL A N 1
ATOM 1767 C CA . VAL A 1 228 ? -4.689 17.861 -0.388 1.00 11.58 228 VAL A CA 1
ATOM 1768 C C . VAL A 1 228 ? -6.117 18.210 0.017 1.00 11.36 228 VAL A C 1
ATOM 1769 O O . VAL A 1 228 ? -6.544 17.873 1.127 1.00 12.01 228 VAL A O 1
ATOM 1773 N N . SER A 1 229 ? -6.833 18.897 -0.862 1.00 10.95 229 SER A N 1
ATOM 1774 C CA . SER A 1 229 ? -8.269 19.207 -0.656 1.00 11.54 229 SER A CA 1
ATOM 1775 C C . SER A 1 229 ? -9.118 18.273 -1.488 1.00 10.36 229 SER A C 1
ATOM 1776 O O . SER A 1 229 ? -8.596 17.481 -2.291 1.00 9.65 229 SER A O 1
ATOM 1779 N N . THR A 1 230 ? -10.442 18.375 -1.358 1.00 10.02 230 THR A N 1
ATOM 1780 C CA . THR A 1 230 ? -11.333 17.519 -2.125 1.00 9.79 230 THR A CA 1
ATOM 1781 C C . THR A 1 230 ? -11.253 17.729 -3.618 1.00 9.56 230 THR A C 1
ATOM 1782 O O . THR A 1 230 ? -11.532 16.802 -4.377 1.00 10.15 230 THR A O 1
ATOM 1786 N N . SER A 1 231 ? -10.838 18.923 -4.056 1.00 9.42 231 SER A N 1
ATOM 1787 C CA . SER A 1 231 ? -10.673 19.180 -5.487 1.00 9.79 231 SER A CA 1
ATOM 1788 C C . SER A 1 231 ? -9.293 18.813 -6.035 1.00 9.06 231 SER A C 1
ATOM 1789 O O . SER A 1 231 ? -9.046 18.990 -7.211 1.00 9.58 231 SER A O 1
ATOM 1792 N N . ASP A 1 232 ? -8.415 18.258 -5.199 1.00 8.12 232 ASP A N 1
ATOM 1793 C CA . ASP A 1 232 ? -7.048 17.926 -5.620 1.00 8.35 232 ASP A CA 1
ATOM 1794 C C . ASP A 1 232 ? -6.881 16.422 -5.895 1.00 7.66 232 ASP A C 1
ATOM 1795 O O . ASP A 1 232 ? -5.743 15.959 -5.987 1.00 7.30 232 ASP A O 1
ATOM 1800 N N . ILE A 1 233 ? -7.987 15.663 -5.965 1.00 7.62 233 ILE A N 1
ATOM 1801 C CA . ILE A 1 233 ? -7.902 14.252 -6.347 1.00 8.02 233 ILE A CA 1
ATOM 1802 C C . ILE A 1 233 ? -8.812 13.985 -7.535 1.00 8.17 233 ILE A C 1
ATOM 1803 O O . ILE A 1 233 ? -10.018 14.292 -7.456 1.00 7.99 233 ILE A O 1
ATOM 1808 N N . LYS A 1 234 ? -8.229 13.462 -8.611 1.00 8.02 234 LYS A N 1
ATOM 1809 C CA . LYS A 1 234 ? -8.963 13.049 -9.806 1.00 8.90 234 LYS A CA 1
ATOM 1810 C C . LYS A 1 234 ? -9.130 11.552 -9.770 1.00 8.29 234 LYS A C 1
ATOM 1811 O O . LYS A 1 234 ? -8.164 10.849 -9.516 1.00 8.24 234 LYS A O 1
ATOM 1817 N N . VAL A 1 235 ? -10.334 11.049 -10.070 1.00 7.28 235 VAL A N 1
ATOM 1818 C CA . VAL A 1 235 ? -10.610 9.632 -10.075 1.00 7.22 235 VAL A CA 1
ATOM 1819 C C . VAL A 1 235 ? -10.688 9.173 -11.516 1.00 7.51 235 VAL A C 1
ATOM 1820 O O . VAL A 1 235 ? -11.519 9.675 -12.304 1.00 7.83 235 VAL A O 1
ATOM 1824 N N . ILE A 1 236 ? -9.775 8.266 -11.889 1.00 7.01 236 ILE A N 1
ATOM 1825 C CA . ILE A 1 236 ? -9.593 7.854 -13.274 1.00 7.55 236 ILE A CA 1
ATOM 1826 C C . ILE A 1 236 ? -9.997 6.390 -13.365 1.00 6.63 236 ILE A C 1
ATOM 1827 O O . ILE A 1 236 ? -9.528 5.559 -12.593 1.00 6.11 236 ILE A O 1
ATOM 1832 N N . ASP A 1 237 ? -10.842 6.057 -14.346 1.00 6.11 237 ASP A N 1
ATOM 1833 C CA . ASP A 1 237 ? -11.440 4.736 -14.417 1.00 6.37 237 ASP A CA 1
ATOM 1834 C C . ASP A 1 237 ? -10.620 3.679 -15.169 1.00 6.45 237 ASP A C 1
ATOM 1835 O O . ASP A 1 237 ? -11.012 2.511 -15.209 1.00 6.79 237 ASP A O 1
ATOM 1840 N N . GLY A 1 238 ? -9.499 4.092 -15.757 1.00 6.96 238 GLY A N 1
ATOM 1841 C CA . GLY A 1 238 ? -8.573 3.151 -16.401 1.00 7.43 238 GLY A CA 1
ATOM 1842 C C . GLY A 1 238 ? -8.935 2.722 -17.804 1.00 8.00 238 GLY A C 1
ATOM 1843 O O . GLY A 1 238 ? -8.205 1.898 -18.402 1.00 8.83 238 GLY A O 1
ATOM 1844 N N . ASP A 1 239 ? -10.012 3.295 -18.357 1.00 7.76 239 ASP A N 1
ATOM 1845 C CA . ASP A 1 239 ? -10.415 3.002 -19.737 1.00 8.07 239 ASP A CA 1
ATOM 1846 C C . ASP A 1 239 ? -9.301 3.388 -20.688 1.00 8.20 239 ASP A C 1
ATOM 1847 O O . ASP A 1 239 ? -9.105 2.742 -21.709 1.00 9.05 239 ASP A O 1
ATOM 1852 N N . VAL A 1 240 ? -8.601 4.478 -20.369 1.00 7.62 240 VAL A N 1
ATOM 1853 C CA . VAL A 1 240 ? -7.458 4.952 -21.180 1.00 7.53 240 VAL A CA 1
ATOM 1854 C C . VAL A 1 240 ? -6.170 4.798 -20.369 1.00 7.40 240 VAL A C 1
ATOM 1855 O O . VAL A 1 240 ? -6.047 5.413 -19.324 1.00 7.45 240 VAL A O 1
ATOM 1859 N N . SER A 1 241 ? -5.240 3.967 -20.860 1.00 7.99 241 SER A N 1
ATOM 1860 C CA . SER A 1 241 ? -4.007 3.622 -20.108 1.00 8.18 241 SER A CA 1
ATOM 1861 C C . SER A 1 241 ? -3.093 4.798 -19.762 1.00 8.26 241 SER A C 1
ATOM 1862 O O . SER A 1 241 ? -2.344 4.748 -18.766 1.00 8.07 241 SER A O 1
ATOM 1865 N N . PHE A 1 242 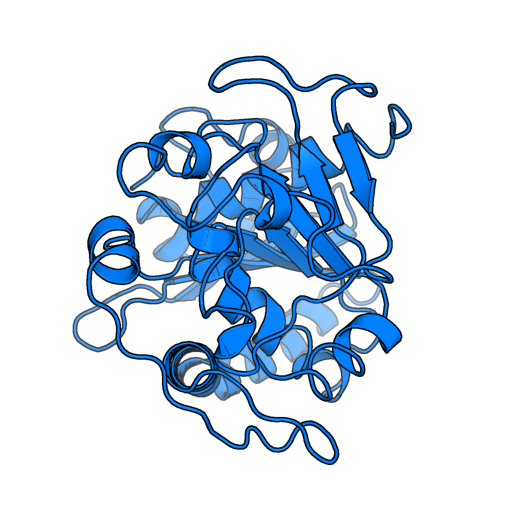? -3.155 5.860 -20.574 1.00 7.47 242 PHE A N 1
ATOM 1866 C CA . PHE A 1 242 ? -2.291 7.019 -20.406 1.00 7.49 242 PHE A CA 1
ATOM 1867 C C . PHE A 1 242 ? -2.988 8.222 -19.766 1.00 7.33 242 PHE A C 1
ATOM 1868 O O . PHE A 1 242 ? -2.430 9.293 -19.725 1.00 7.70 242 PHE A O 1
ATOM 1876 N N . ASP A 1 243 ? -4.215 8.041 -19.265 1.00 6.99 243 ASP A N 1
ATOM 1877 C CA . ASP A 1 243 ? -4.820 9.042 -18.362 1.00 6.90 243 ASP A CA 1
ATOM 1878 C C . ASP A 1 243 ? -4.092 8.918 -17.024 1.00 7.10 243 ASP A C 1
ATOM 1879 O O . ASP A 1 243 ? -3.407 7.937 -16.754 1.00 8.56 243 ASP A O 1
ATOM 1884 N N . GLY A 1 244 ? -4.222 9.943 -16.192 1.00 6.37 244 GLY A N 1
ATOM 1885 C CA . GLY A 1 244 ? -3.616 9.928 -14.870 1.00 5.80 244 GLY A CA 1
ATOM 1886 C C . GLY A 1 244 ? -2.122 10.116 -14.864 1.00 5.36 244 GLY A C 1
ATOM 1887 O O . GLY A 1 244 ? -1.526 10.723 -15.763 1.00 5.28 244 GLY A O 1
ATOM 1888 N N . ASN A 1 245 ? -1.509 9.611 -13.792 1.00 4.85 245 ASN A N 1
ATOM 1889 C CA . ASN A 1 245 ? -0.077 9.803 -13.587 1.00 4.65 245 ASN A CA 1
ATOM 1890 C C . ASN A 1 245 ? 0.767 9.359 -14.776 1.00 5.02 245 ASN A C 1
ATOM 1891 O O . ASN A 1 245 ? 1.738 10.020 -15.125 1.00 4.69 245 ASN A O 1
ATOM 1896 N N . THR A 1 246 ? 0.393 8.272 -15.421 1.00 5.66 246 THR A N 1
ATOM 1897 C CA . THR A 1 246 ? 1.154 7.837 -16.626 1.00 6.77 246 THR A CA 1
ATOM 1898 C C . THR A 1 246 ? 1.222 8.900 -17.732 1.00 6.78 246 THR A C 1
ATOM 1899 O O . THR A 1 246 ? 2.227 9.004 -18.460 1.00 7.00 246 THR A O 1
ATOM 1903 N N . GLY A 1 247 ? 0.164 9.682 -17.850 1.00 6.41 247 GLY A N 1
ATOM 1904 C CA . GLY A 1 247 ? 0.083 10.755 -18.824 1.00 6.55 247 GLY A CA 1
ATOM 1905 C C . GLY A 1 247 ? 1.047 11.898 -18.647 1.00 6.50 247 GLY A C 1
ATOM 1906 O O . GLY A 1 247 ? 1.231 12.702 -19.563 1.00 6.42 247 GLY A O 1
ATOM 1907 N N . THR A 1 248 ? 1.710 11.977 -17.479 1.00 6.31 248 THR A N 1
ATOM 1908 C CA . THR A 1 248 ? 2.638 13.060 -17.229 1.00 6.48 248 THR A CA 1
ATOM 1909 C C . THR A 1 248 ? 3.985 12.841 -17.940 1.00 7.04 248 THR A C 1
ATOM 1910 O O . THR A 1 248 ? 4.810 13.739 -17.911 1.00 8.50 248 THR A O 1
ATOM 1914 N N . GLY A 1 249 ? 4.198 11.672 -18.549 1.00 7.13 249 GLY A N 1
ATOM 1915 C CA . GLY A 1 249 ? 5.354 11.382 -19.363 1.00 7.67 249 GLY A CA 1
ATOM 1916 C C . GLY A 1 249 ? 6.139 10.203 -18.827 1.00 7.89 249 GLY A C 1
ATOM 1917 O O . GLY A 1 249 ? 5.807 9.633 -17.797 1.00 7.47 249 GLY A O 1
ATOM 1918 N N . LEU A 1 250 ? 7.190 9.839 -19.531 1.00 7.97 250 LEU A N 1
ATOM 1919 C CA . LEU A 1 250 ? 8.058 8.772 -19.079 1.00 8.51 250 LEU A CA 1
ATOM 1920 C C . LEU A 1 250 ? 8.626 9.053 -17.670 1.00 7.36 250 LEU A C 1
ATOM 1921 O O . LEU A 1 250 ? 8.779 10.216 -17.284 1.00 6.99 250 LEU A O 1
ATOM 1926 N N . PRO A 1 251 ? 8.909 7.994 -16.884 1.00 6.76 251 PRO A N 1
ATOM 1927 C CA . PRO A 1 251 ? 9.473 8.210 -15.537 1.00 6.38 251 PRO A CA 1
ATOM 1928 C C . PRO A 1 251 ? 10.854 8.886 -15.524 1.00 6.24 251 PRO A C 1
ATOM 1929 O O . PRO A 1 251 ? 11.744 8.524 -16.329 1.00 5.99 251 PRO A O 1
ATOM 1933 N N . LEU A 1 252 ? 10.971 9.908 -14.684 1.00 5.84 252 LEU A N 1
ATOM 1934 C CA . LEU A 1 252 ? 12.230 10.660 -14.494 1.00 6.05 252 LEU A CA 1
ATOM 1935 C C . LEU A 1 252 ? 12.680 10.652 -13.049 1.00 6.46 252 LEU A C 1
ATOM 1936 O O . LEU A 1 252 ? 11.898 10.936 -12.148 1.00 6.76 252 LEU A O 1
ATOM 1941 N N . LEU A 1 253 ? 13.963 10.357 -12.824 1.00 7.42 253 LEU A N 1
ATOM 1942 C CA . LEU A 1 253 ? 14.514 10.542 -11.498 1.00 8.11 253 LEU A CA 1
ATOM 1943 C C . LEU A 1 253 ? 14.393 11.964 -10.967 1.00 7.91 253 LEU A C 1
ATOM 1944 O O . LEU A 1 253 ? 14.295 12.172 -9.770 1.00 7.88 253 LEU A O 1
ATOM 1949 N N . THR A 1 254 ? 14.387 12.962 -11.850 1.00 7.46 254 THR A N 1
ATOM 1950 C CA . THR A 1 254 ? 14.240 14.346 -11.420 1.00 7.43 254 THR A CA 1
ATOM 1951 C C . THR A 1 254 ? 12.864 14.639 -10.839 1.00 7.39 254 THR A C 1
ATOM 1952 O O . THR A 1 254 ? 12.696 15.642 -10.169 1.00 7.45 254 THR A O 1
ATOM 1956 N N . ASP A 1 255 ? 11.884 13.750 -11.063 1.00 7.41 255 ASP A N 1
ATOM 1957 C CA . ASP A 1 255 ? 10.560 13.878 -10.436 1.00 7.39 255 ASP A CA 1
ATOM 1958 C C . ASP A 1 255 ? 10.395 13.101 -9.117 1.00 7.63 255 ASP A C 1
ATOM 1959 O O . ASP A 1 255 ? 9.291 13.022 -8.589 1.00 7.62 255 ASP A O 1
ATOM 1964 N N . PHE A 1 256 ? 11.497 12.568 -8.558 1.00 7.77 256 PHE A N 1
ATOM 1965 C CA . PHE A 1 256 ? 11.394 11.572 -7.493 1.00 8.59 256 PHE A CA 1
ATOM 1966 C C . PHE A 1 256 ? 10.781 12.110 -6.219 1.00 8.60 256 PHE A C 1
ATOM 1967 O O . PHE A 1 256 ? 10.126 11.360 -5.502 1.00 8.58 256 PHE A O 1
ATOM 1975 N N . GLU A 1 257 ? 10.926 13.405 -5.929 1.00 8.92 257 GLU A N 1
ATOM 1976 C CA . GLU A 1 257 ? 10.381 13.930 -4.681 1.00 10.14 257 GLU A CA 1
ATOM 1977 C C . GLU A 1 257 ? 8.863 13.784 -4.592 1.00 8.43 257 GLU A C 1
ATOM 1978 O O . GLU A 1 257 ? 8.319 13.627 -3.504 1.00 8.62 257 GLU A O 1
ATOM 1984 N N . ALA A 1 258 ? 8.187 13.762 -5.738 1.00 6.87 258 ALA A N 1
ATOM 1985 C CA . ALA A 1 258 ? 6.742 13.537 -5.767 1.00 6.33 258 ALA A CA 1
ATOM 1986 C C . ALA A 1 258 ? 6.335 12.196 -5.146 1.00 5.77 258 ALA A C 1
ATOM 1987 O O . ALA A 1 258 ? 5.212 12.057 -4.650 1.00 5.70 258 ALA A O 1
ATOM 1989 N N . HIS A 1 259 ? 7.235 11.237 -5.131 1.00 5.27 259 HIS A N 1
ATOM 1990 C CA . HIS A 1 259 ? 6.974 9.922 -4.517 1.00 5.36 259 HIS A CA 1
ATOM 1991 C C . HIS A 1 259 ? 6.730 9.965 -3.019 1.00 6.28 259 HIS A C 1
ATOM 1992 O O . HIS A 1 259 ? 6.043 9.101 -2.504 1.00 5.35 259 HIS A O 1
ATOM 1999 N N . ILE A 1 260 ? 7.306 10.938 -2.324 1.00 7.89 260 ILE A N 1
ATOM 2000 C CA . ILE A 1 260 ? 7.268 11.030 -0.850 1.00 10.14 260 ILE A CA 1
ATOM 2001 C C . ILE A 1 260 ? 5.971 11.623 -0.290 1.00 9.91 260 ILE A C 1
ATOM 2002 O O . ILE A 1 260 ? 5.577 11.287 0.826 1.00 10.02 260 ILE A O 1
ATOM 2007 N N . TRP A 1 261 ? 5.332 12.506 -1.058 1.00 9.36 261 TRP A N 1
ATOM 2008 C CA . TRP A 1 261 ? 4.251 13.356 -0.598 1.00 9.59 261 TRP A CA 1
ATOM 2009 C C . TRP A 1 261 ? 2.919 12.847 -1.042 1.00 8.40 261 TRP A C 1
ATOM 2010 O O . TRP A 1 261 ? 2.420 13.233 -2.133 1.00 8.31 261 TRP A O 1
ATOM 2021 N N . TYR A 1 262 ? 2.359 11.949 -0.230 1.00 6.86 262 TYR A N 1
ATOM 2022 C CA . TYR A 1 262 ? 1.008 11.429 -0.411 1.00 6.44 262 TYR A CA 1
ATOM 2023 C C . TYR A 1 262 ? 0.233 11.775 0.869 1.00 7.19 262 TYR A C 1
ATOM 2024 O O . TYR A 1 262 ? 0.220 11.024 1.833 1.00 7.60 262 TYR A O 1
ATOM 2033 N N . PHE A 1 263 ? -0.380 12.956 0.864 1.00 7.86 263 PHE A N 1
ATOM 2034 C CA . PHE A 1 263 ? -1.033 13.566 2.020 1.00 8.84 263 PHE A CA 1
ATOM 2035 C C . PHE A 1 263 ? -0.043 14.032 3.071 1.00 10.31 263 PHE A C 1
ATOM 2036 O O . PHE A 1 263 ? -0.111 15.206 3.502 1.00 11.60 263 PHE A O 1
ATOM 2044 N N . VAL A 1 264 ? 0.816 13.133 3.527 1.00 11.35 264 VAL A N 1
ATOM 2045 C CA . VAL A 1 264 ? 1.898 13.439 4.475 1.00 11.59 264 VAL A CA 1
ATOM 2046 C C . VAL A 1 264 ? 3.240 13.033 3.884 1.00 10.74 264 VAL A C 1
ATOM 2047 O O . VAL A 1 264 ? 3.271 12.495 2.783 1.00 10.23 264 VAL A O 1
ATOM 2051 N N . GLN A 1 265 ? 4.358 13.287 4.582 1.00 10.84 265 GLN A N 1
ATOM 2052 C CA . GLN A 1 265 ? 5.649 12.750 4.157 1.00 11.15 265 GLN A CA 1
ATOM 2053 C C . GLN A 1 265 ? 5.677 11.287 4.604 1.00 10.01 265 GLN A C 1
ATOM 2054 O O . GLN A 1 265 ? 5.953 10.966 5.778 1.00 9.56 265 GLN A O 1
ATOM 2060 N N . VAL A 1 266 ? 5.322 10.389 3.698 1.00 8.36 266 VAL A N 1
ATOM 2061 C CA . VAL A 1 266 ? 4.966 9.034 4.126 1.00 8.37 266 VAL A CA 1
ATOM 2062 C C . VAL A 1 266 ? 6.172 8.303 4.671 1.00 9.08 266 VAL A C 1
ATOM 2063 O O . VAL A 1 266 ? 6.042 7.528 5.584 1.00 9.02 266 VAL A O 1
ATOM 2067 N N . ASP A 1 267 ? 7.362 8.527 4.095 1.00 9.62 267 ASP A N 1
ATOM 2068 C CA . ASP A 1 267 ? 8.541 7.741 4.470 1.00 11.07 267 ASP A CA 1
ATOM 2069 C C . ASP A 1 267 ? 9.454 8.360 5.535 1.00 11.52 267 ASP A C 1
ATOM 2070 O O . ASP A 1 267 ? 10.590 7.887 5.691 1.00 12.76 267 ASP A O 1
ATOM 2075 N N . ALA A 1 268 ? 8.967 9.364 6.273 1.00 11.96 268 ALA A N 1
ATOM 2076 C CA . ALA A 1 268 ? 9.777 10.049 7.277 1.00 12.51 268 ALA A CA 1
ATOM 2077 C C . ALA A 1 268 ? 10.432 9.108 8.281 1.00 13.38 268 ALA A C 1
ATOM 2078 O O . ALA A 1 268 ? 11.557 9.353 8.689 1.00 14.37 268 ALA A O 1
ATOM 2080 N N . GLY A 1 269 ? 9.769 8.003 8.634 1.00 13.80 269 GLY A N 1
ATOM 2081 C CA . GLY A 1 269 ? 10.320 7.042 9.605 1.00 14.81 269 GLY A CA 1
ATOM 2082 C C . GLY A 1 269 ? 11.527 6.217 9.194 1.00 16.36 269 GLY A C 1
ATOM 2083 O O . GLY A 1 269 ? 12.122 5.529 10.025 1.00 16.41 269 GLY A O 1
ATOM 2084 N N . LYS A 1 270 ? 11.913 6.254 7.928 1.00 17.17 270 LYS A N 1
ATOM 2085 C CA . LYS A 1 270 ? 13.048 5.456 7.483 1.00 20.74 270 LYS A CA 1
ATOM 2086 C C . LYS A 1 270 ? 14.377 5.934 8.114 1.00 20.94 270 LYS A C 1
ATOM 2087 O O . LYS A 1 270 ? 14.492 7.100 8.513 1.00 25.76 270 LYS A O 1
#

Radius of gyration: 16.91 Å; Cα contacts (8 Å, |Δi|>4): 619; chains: 1; bounding box: 36×40×46 Å

B-factor: mean 8.14, std 5.65, range [2.01, 45.13]